Protein AF-A0A381UEX3-F1 (afdb_monomer)

pLDDT: mean 89.34, std 15.04, range [39.56, 98.81]

Nearest PDB structures (foldseek):
  2qs8-assembly1_A  TM=8.453E-01  e=1.494E-14  Alteromonas macleodii
  8yak-assembly1_A  TM=8.450E-01  e=3.844E-14  Pseudoxanthomonas wuyuanensis
  8ihq-assembly1_B  TM=8.654E-01  e=9.891E-14  Stenotrophomonas acidaminiphila
  8yag-assembly1_A  TM=8.680E-01  e=5.773E-13  Pseudoxanthomonas wuyuanensis
  3mtw-assembly1_A  TM=8.047E-01  e=5.975E-14  Caulobacter vibrioides

Secondary structure (DSSP, 8-state):
--------------------------SEEEEEEEEETTTTEEEEEEEEEE-TTT--EEEEESS--GGGS-TTSEEEEEEEEE-PPEEEEEE-TT--TTS-GGGGGT--HHHHHHHHHHHHHHHHHTTEEEEEE---SSTTHHHHHHHHHHTTSS---EEE--SSEEB-TTSTT----TT--SPPPGGGSTTB--SHHHHHHHHHHHHHHT-SS-EE--BB-SSSSS--BTSB-S-HHHHH-

Sequence (241 aa):
MIKNRYKFLPLFLLFFFNSLAATESFPSVFCGKMLDVQNGLVRNNVMIGIDQDSGKIRSVESNYSKTDYDDIDTLDLSNYFCLPGLIDMHTHISEDHYRPLVDYLTMTQQEQIAIGRGLVKKTLLAGFTSVRDLGVYIAWTDKLLRDEINAGLTNGPRMQISGFYLTIPGGGGDIDIPGYSGDVPAHLRQGVTQGAENFRLRAEAAVAGGADVLKMIASGAVLAFGSLPGSPEMTPDEIAA

Foldseek 3Di:
DDDDDDDDDDDDDDDPPPPPPPDPDAQKEWAQWEQPPVVRDIFGGWIWGADPVPRDTPDIDGPDDPVPDDPSRYHYNSVDYHYQQDEAEEDQQLDDPPDDLVVLQPDDLVNSLVSSLVRQQVCVVVRHQEYEYAAYQQFCSQVVNQVCCVVVNGPGHNYQYQSHAAFEVQAQQQSDDPPDPDDRDVSSCLRHDADQVVLVVSNVVSVVVPHRDYHYRQAHDDPGPNGDGPHGGHDPSNVVD

InterPro domains:
  IPR006680 Amidohydrolase-related [PF01979] (82-240)
  IPR011059 Metal-dependent hydrolase, composite domain superfamily [G3DSA:2.30.40.10] (31-84)
  IPR011059 Metal-dependent hydrolase, composite domain superfamily [SSF51338] (54-94)
  IPR032466 Metal-dependent hydrolase [SSF51556] (85-241)
  IPR051781 Metallo-dependent Hydrolase Enzymes [PTHR43135] (34-241)

Radius of gyration: 26.53 Å; Cα contacts (8 Å, |Δi|>4): 445; chains: 1; bounding box: 50×96×66 Å

Solvent-accessible surface area (backbone atoms only — not comparable to full-atom values): 13830 Å² total; per-residue (Å²): 139,84,85,87,77,86,82,86,75,85,83,81,80,80,78,80,78,78,76,73,78,77,71,91,74,54,48,27,38,34,23,26,24,33,58,39,77,91,78,75,41,79,45,46,30,27,39,34,33,37,39,83,89,78,72,42,81,72,45,79,43,70,74,48,62,82,88,77,62,60,73,90,52,31,45,81,35,60,92,41,77,42,66,78,69,35,73,46,81,75,37,51,60,52,59,65,88,88,56,63,74,74,56,61,72,76,54,48,65,68,59,38,44,62,53,17,55,55,42,31,33,53,44,30,77,72,45,27,50,29,37,24,32,53,27,43,66,54,49,41,43,59,48,55,52,38,53,33,30,76,70,68,76,37,67,46,35,51,64,41,32,11,29,32,38,36,19,25,80,55,22,34,67,33,84,53,61,89,90,66,84,73,87,75,52,66,54,53,42,68,31,52,43,72,58,30,72,51,42,30,55,44,52,52,49,33,50,76,70,66,30,74,46,88,32,73,42,52,35,22,24,88,90,24,50,91,28,48,68,77,41,78,54,52,54,72,61,41,72,72,77

Organism: NCBI:txid408172

Mean predicted aligned error: 8.12 Å

Structure (mmCIF, N/CA/C/O backbone):
data_AF-A0A381UEX3-F1
#
_entry.id   AF-A0A381UEX3-F1
#
loop_
_atom_site.group_PDB
_atom_site.id
_atom_site.type_symbol
_atom_site.label_atom_id
_atom_site.label_alt_id
_atom_site.label_comp_id
_atom_site.label_asym_id
_atom_site.label_entity_id
_atom_site.label_seq_id
_atom_site.pdbx_PDB_ins_code
_atom_site.Cartn_x
_atom_site.Cartn_y
_atom_site.Cartn_z
_atom_site.occupancy
_atom_site.B_iso_or_equiv
_atom_site.auth_seq_id
_atom_site.auth_comp_id
_atom_site.auth_asym_id
_atom_site.auth_atom_id
_atom_site.pdbx_PDB_model_num
ATOM 1 N N . MET A 1 1 ? 24.200 77.587 -20.504 1.00 42.59 1 MET A N 1
ATOM 2 C CA . MET A 1 1 ? 24.675 76.265 -20.981 1.00 42.59 1 MET A CA 1
ATOM 3 C C . MET A 1 1 ? 24.335 75.207 -19.939 1.00 42.59 1 MET A C 1
ATOM 5 O O . MET A 1 1 ? 25.091 75.014 -18.998 1.00 42.59 1 MET A O 1
ATOM 9 N N . ILE A 1 2 ? 23.168 74.576 -20.067 1.00 39.56 2 ILE A N 1
ATOM 10 C CA . ILE A 1 2 ? 22.681 73.527 -19.158 1.00 39.56 2 ILE A CA 1
ATOM 11 C C . ILE A 1 2 ? 23.155 72.183 -19.727 1.00 39.56 2 ILE A C 1
ATOM 13 O O . ILE A 1 2 ? 22.816 71.840 -20.857 1.00 39.56 2 ILE A O 1
ATOM 17 N N . LYS A 1 3 ? 23.995 71.447 -18.990 1.00 40.25 3 LYS A N 1
ATOM 18 C CA . LYS A 1 3 ? 24.475 70.116 -19.393 1.00 40.25 3 LYS A CA 1
ATOM 19 C C . LYS A 1 3 ? 23.473 69.051 -18.940 1.00 40.25 3 LYS A C 1
ATOM 21 O O . LYS A 1 3 ? 23.492 68.643 -17.785 1.00 40.25 3 LYS A O 1
ATOM 26 N N . ASN A 1 4 ? 22.649 68.576 -19.872 1.00 44.56 4 ASN A N 1
ATOM 27 C CA . ASN A 1 4 ? 21.943 67.300 -19.757 1.00 44.56 4 ASN A CA 1
ATOM 28 C C . ASN A 1 4 ? 22.954 66.157 -19.935 1.00 44.56 4 ASN A C 1
ATOM 30 O O . ASN A 1 4 ? 23.628 66.085 -20.964 1.00 44.56 4 ASN A O 1
ATOM 34 N N . ARG A 1 5 ? 23.061 65.249 -18.963 1.00 53.34 5 ARG A N 1
ATOM 35 C CA . ARG A 1 5 ? 23.691 63.937 -19.166 1.00 53.34 5 ARG A CA 1
ATOM 36 C C . ARG A 1 5 ? 22.730 62.856 -18.688 1.00 53.34 5 ARG A C 1
ATOM 38 O O . ARG A 1 5 ? 22.503 62.691 -17.495 1.00 53.34 5 ARG A O 1
ATOM 45 N N . TYR A 1 6 ? 22.147 62.176 -19.667 1.00 48.25 6 TYR A N 1
ATOM 46 C CA . TYR A 1 6 ? 21.265 61.029 -19.523 1.00 48.25 6 TYR A CA 1
ATOM 47 C C . TYR A 1 6 ? 21.976 59.907 -18.752 1.00 48.25 6 TYR A C 1
ATOM 49 O O . TYR A 1 6 ? 23.074 59.494 -19.124 1.00 48.25 6 TYR A O 1
ATOM 57 N N . LYS A 1 7 ? 21.358 59.422 -17.670 1.00 47.03 7 LYS A N 1
ATOM 58 C CA . LYS A 1 7 ? 21.763 58.181 -17.001 1.00 47.03 7 LYS A CA 1
ATOM 59 C C . LYS A 1 7 ? 21.210 57.010 -17.817 1.00 47.03 7 LYS A C 1
ATOM 61 O O . LYS A 1 7 ? 19.998 56.838 -17.881 1.00 47.03 7 LYS A O 1
ATOM 66 N N . PHE A 1 8 ? 22.088 56.229 -18.439 1.00 47.28 8 PHE A N 1
ATOM 67 C CA . PHE A 1 8 ? 21.740 54.913 -18.973 1.00 47.28 8 PHE A CA 1
ATOM 68 C C . PHE A 1 8 ? 21.515 53.959 -17.793 1.00 47.28 8 PHE A C 1
ATOM 70 O O . PHE A 1 8 ? 22.439 53.695 -17.026 1.00 47.28 8 PHE A O 1
ATOM 77 N N . LEU A 1 9 ? 20.284 53.476 -17.632 1.00 42.94 9 LEU A N 1
ATOM 78 C CA . LEU A 1 9 ? 19.943 52.381 -16.726 1.00 42.94 9 LEU A CA 1
ATOM 79 C C . LEU A 1 9 ? 19.980 51.086 -17.557 1.00 42.94 9 LEU A C 1
ATOM 81 O O . LEU A 1 9 ? 19.204 50.986 -18.509 1.00 42.94 9 LEU A O 1
ATOM 85 N N . PRO A 1 10 ? 20.873 50.119 -17.284 1.00 50.00 10 PRO A N 1
ATOM 86 C CA . PRO A 1 10 ? 20.872 48.870 -18.028 1.00 50.00 10 PRO A CA 1
ATOM 87 C C . PRO A 1 10 ? 19.674 48.031 -17.566 1.00 50.00 10 PRO A C 1
ATOM 89 O O . PRO A 1 10 ? 19.555 47.686 -16.391 1.00 50.00 10 PRO A O 1
ATOM 92 N N . LEU A 1 11 ? 18.766 47.730 -18.493 1.00 48.31 11 LEU A N 1
ATOM 93 C CA . LEU A 1 11 ? 17.673 46.786 -18.287 1.00 48.31 11 LEU A CA 1
ATOM 94 C C . LEU A 1 11 ? 18.271 45.371 -18.255 1.00 48.31 11 LEU A C 1
ATOM 96 O O . LEU A 1 11 ? 18.628 44.819 -19.293 1.00 48.31 11 LEU A O 1
ATOM 100 N N . PHE A 1 12 ? 18.432 44.807 -17.059 1.00 48.62 12 PHE A N 1
ATOM 101 C CA . PHE A 1 12 ? 18.887 43.429 -16.876 1.00 48.62 12 PHE A CA 1
ATOM 102 C C . PHE A 1 12 ? 17.705 42.487 -17.146 1.00 48.62 12 PHE A C 1
ATOM 104 O O . PHE A 1 12 ? 16.822 42.325 -16.304 1.00 48.62 12 PHE A O 1
ATOM 111 N N . LEU A 1 13 ? 17.651 41.905 -18.346 1.00 50.81 13 LEU A N 1
ATOM 112 C CA . LEU A 1 13 ? 16.679 40.867 -18.687 1.00 50.81 13 LEU A CA 1
ATOM 113 C C . LEU A 1 13 ? 17.137 39.553 -18.029 1.00 50.81 13 LEU A C 1
ATOM 115 O O . LEU A 1 13 ? 18.028 38.871 -18.531 1.00 50.81 13 LEU A O 1
ATOM 119 N N . LEU A 1 14 ? 16.572 39.225 -16.866 1.00 48.22 14 LEU A N 1
ATOM 120 C CA . LEU A 1 14 ? 16.758 37.925 -16.221 1.00 48.22 14 LEU A CA 1
ATOM 121 C C . LEU A 1 14 ? 16.025 36.856 -17.043 1.00 48.22 14 LEU A C 1
ATOM 123 O O . LEU A 1 14 ? 14.812 36.691 -16.930 1.00 48.22 14 LEU A O 1
ATOM 127 N N . PHE A 1 15 ? 16.767 36.129 -17.879 1.00 46.94 15 PHE A N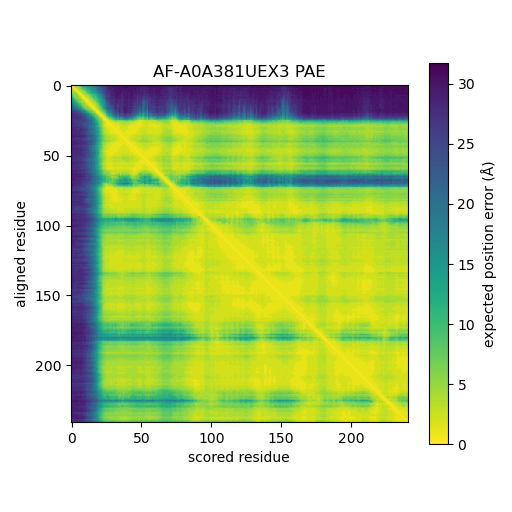 1
ATOM 128 C CA . PHE A 1 15 ? 16.300 34.866 -18.442 1.00 46.94 15 PHE A CA 1
ATOM 129 C C . PHE A 1 15 ? 16.221 33.837 -17.310 1.00 46.94 15 PHE A C 1
ATOM 131 O O . PHE A 1 15 ? 17.236 33.292 -16.877 1.00 46.94 15 PHE A O 1
ATOM 138 N N . PHE A 1 16 ? 15.010 33.576 -16.821 1.00 46.25 16 PHE A N 1
ATOM 139 C CA . PHE A 1 16 ? 14.732 32.380 -16.035 1.00 46.25 16 PHE A CA 1
ATOM 140 C C . PHE A 1 16 ? 14.867 31.167 -16.962 1.00 46.25 16 PHE A C 1
ATOM 142 O O . PHE A 1 16 ? 13.943 30.827 -17.699 1.00 46.25 16 PHE A O 1
ATOM 149 N N . PHE A 1 17 ? 16.031 30.521 -16.942 1.00 46.50 17 PHE A N 1
ATOM 150 C CA . PHE A 1 17 ? 16.158 29.155 -17.435 1.00 46.50 17 PHE A CA 1
ATOM 151 C C . PHE A 1 17 ? 15.385 28.253 -16.471 1.00 46.50 17 PHE A C 1
ATOM 153 O O . PHE A 1 17 ? 15.898 27.850 -15.429 1.00 46.50 17 PHE A O 1
ATOM 160 N N . ASN A 1 18 ? 14.130 27.953 -16.808 1.00 39.66 18 ASN A N 1
ATOM 161 C CA . ASN A 1 18 ? 13.464 26.776 -16.269 1.00 39.66 18 ASN A CA 1
ATOM 162 C C . ASN A 1 18 ? 14.222 25.566 -16.811 1.00 39.66 18 ASN A C 1
ATOM 164 O O . ASN A 1 18 ? 13.980 25.122 -17.932 1.00 39.66 18 ASN A O 1
ATOM 168 N N . SER A 1 19 ? 15.185 25.071 -16.038 1.00 44.59 19 SER A N 1
ATOM 169 C CA . SER A 1 19 ? 15.757 23.756 -16.278 1.00 44.59 19 SER A CA 1
ATOM 170 C C . SER A 1 19 ? 14.666 22.747 -15.927 1.00 44.59 19 SER A C 1
ATOM 172 O O . SER A 1 19 ? 14.532 22.347 -14.772 1.00 44.59 19 SER A O 1
ATOM 174 N N . LEU A 1 20 ? 13.823 22.387 -16.902 1.00 48.72 20 LEU A N 1
ATOM 175 C CA . LEU A 1 20 ? 13.144 21.100 -16.831 1.00 48.72 20 LEU A CA 1
ATOM 176 C C . LEU A 1 20 ? 14.276 20.079 -16.798 1.00 48.72 20 LEU A C 1
ATOM 178 O O . LEU A 1 20 ? 14.981 19.910 -17.792 1.00 48.72 20 LEU A O 1
ATOM 182 N N . ALA A 1 21 ? 14.495 19.452 -15.646 1.00 43.31 21 ALA A N 1
ATOM 183 C CA . ALA A 1 21 ? 15.302 18.251 -15.600 1.00 43.31 21 ALA A CA 1
ATOM 184 C C . ALA A 1 21 ? 14.611 17.245 -16.527 1.00 43.31 21 ALA A C 1
ATOM 186 O O . ALA A 1 21 ? 13.554 16.711 -16.191 1.00 43.31 21 ALA A O 1
ATOM 187 N N . ALA A 1 22 ? 15.156 17.066 -17.731 1.00 47.53 22 ALA A N 1
ATOM 188 C CA . ALA A 1 22 ? 14.763 15.970 -18.590 1.00 47.53 22 ALA A CA 1
ATOM 189 C C . ALA A 1 22 ? 15.016 14.700 -17.780 1.00 47.53 22 ALA A C 1
ATOM 191 O O . ALA A 1 22 ? 16.139 14.442 -17.346 1.00 47.53 22 ALA A O 1
ATOM 192 N N . THR A 1 23 ? 13.950 13.965 -17.483 1.00 58.25 23 THR A N 1
ATOM 193 C CA . THR A 1 23 ? 14.108 12.625 -16.932 1.00 58.25 23 THR A CA 1
ATOM 194 C C . THR A 1 23 ? 14.669 11.805 -18.083 1.00 58.25 23 THR A C 1
ATOM 196 O O . THR A 1 23 ? 14.027 11.748 -19.131 1.00 58.25 23 THR A O 1
ATOM 199 N N . GLU A 1 24 ? 15.883 11.268 -17.942 1.00 66.44 24 GLU A N 1
ATOM 200 C CA . GLU A 1 24 ? 16.407 10.325 -18.931 1.00 66.44 24 GLU A CA 1
ATOM 201 C C . GLU A 1 24 ? 15.403 9.179 -19.044 1.00 66.44 24 GLU A C 1
ATOM 203 O O . GLU A 1 24 ? 15.131 8.470 -18.072 1.00 66.44 24 GLU A O 1
ATOM 208 N N . SER A 1 25 ? 14.782 9.075 -20.212 1.00 76.00 25 SER A N 1
ATOM 209 C CA . SER A 1 25 ? 13.758 8.087 -20.499 1.00 76.00 25 SER A CA 1
ATOM 210 C C . SER A 1 25 ? 14.247 7.268 -21.673 1.00 76.00 25 SER A C 1
ATOM 212 O O . SER A 1 25 ? 14.526 7.812 -22.740 1.00 76.00 25 SER A O 1
ATOM 214 N N . PHE A 1 26 ? 14.393 5.969 -21.446 1.00 88.31 26 PHE A N 1
ATOM 215 C CA . PHE A 1 26 ? 14.882 5.045 -22.454 1.00 88.31 26 PHE A CA 1
ATOM 216 C C . PHE A 1 26 ? 13.679 4.377 -23.142 1.00 88.31 26 PHE A C 1
ATOM 218 O O . PHE A 1 26 ? 12.861 3.752 -22.452 1.00 88.31 26 PHE A O 1
ATOM 225 N N . PRO A 1 27 ? 13.529 4.480 -24.478 1.00 92.62 27 PRO A N 1
ATOM 226 C CA . PRO A 1 27 ? 12.516 3.733 -25.229 1.00 92.62 27 PRO A CA 1
ATOM 227 C C . PRO A 1 27 ? 12.721 2.218 -25.178 1.00 92.62 27 PRO A C 1
ATOM 229 O O . PRO A 1 27 ? 11.767 1.468 -25.406 1.00 92.62 27 PRO A O 1
ATOM 232 N N . SER A 1 28 ? 13.924 1.757 -24.837 1.00 94.06 28 SER A N 1
ATOM 233 C CA . SER A 1 28 ? 14.241 0.341 -24.678 1.00 94.06 28 SER A CA 1
ATOM 234 C C . SER A 1 28 ? 15.086 0.043 -23.443 1.00 94.06 28 SER A C 1
ATOM 236 O O . SER A 1 28 ? 15.883 0.856 -22.980 1.00 94.06 28 SER A O 1
ATOM 238 N N . VAL A 1 29 ? 14.941 -1.175 -22.925 1.00 94.88 29 VAL A N 1
ATOM 239 C CA . VAL A 1 29 ? 15.792 -1.738 -21.871 1.00 94.88 29 VAL A CA 1
ATOM 240 C C . VAL A 1 29 ? 16.337 -3.075 -22.354 1.00 94.88 29 VAL A C 1
ATOM 242 O O . VAL A 1 29 ? 15.564 -3.970 -22.700 1.00 94.88 29 VAL A O 1
ATOM 245 N N . PHE A 1 30 ? 17.658 -3.231 -22.343 1.00 95.56 30 PHE A N 1
ATOM 246 C CA . PHE A 1 30 ? 18.305 -4.504 -22.640 1.00 95.56 30 PHE A CA 1
ATOM 247 C C . PHE A 1 30 ? 18.677 -5.221 -21.345 1.00 95.56 30 PHE A C 1
ATOM 249 O O . PHE A 1 30 ? 19.516 -4.761 -20.581 1.00 95.56 30 PHE A O 1
ATOM 256 N N . CYS A 1 31 ? 18.079 -6.378 -21.102 1.00 96.44 31 CYS A N 1
ATOM 257 C CA . CYS A 1 31 ? 18.288 -7.192 -19.915 1.00 96.44 31 CYS A CA 1
ATOM 258 C C . CYS A 1 31 ? 19.176 -8.393 -20.240 1.00 96.44 31 CYS A C 1
ATOM 260 O O . CYS A 1 31 ? 18.808 -9.235 -21.062 1.00 96.44 31 CYS A O 1
ATOM 262 N N . GLY A 1 32 ? 20.303 -8.546 -19.540 1.00 96.06 32 GLY A N 1
ATOM 263 C CA . GLY A 1 32 ? 21.147 -9.739 -19.686 1.00 96.06 32 GLY A CA 1
ATOM 264 C C . GLY A 1 32 ? 20.387 -11.019 -19.359 1.00 96.06 32 GLY A C 1
ATOM 265 O O . GLY A 1 32 ? 20.472 -12.021 -20.074 1.00 96.06 32 GLY A O 1
ATOM 266 N N . LYS A 1 33 ? 19.578 -10.959 -18.298 1.00 96.94 33 LYS A N 1
ATOM 267 C CA . LYS A 1 33 ? 18.602 -11.987 -17.936 1.00 96.94 33 LYS A CA 1
ATOM 268 C C . LYS A 1 33 ? 17.274 -11.352 -17.548 1.00 96.94 33 LYS A C 1
ATOM 270 O O . LYS A 1 33 ? 17.254 -10.266 -16.979 1.00 96.94 33 LYS A O 1
ATOM 275 N N . MET A 1 34 ? 16.171 -12.047 -17.796 1.00 97.56 34 MET A N 1
ATOM 276 C CA . MET A 1 34 ? 14.833 -11.650 -17.357 1.00 97.56 34 MET A CA 1
ATOM 277 C C . MET A 1 34 ? 14.102 -12.836 -16.727 1.00 97.56 34 MET A C 1
ATOM 279 O O . MET A 1 34 ? 14.118 -13.939 -17.285 1.00 97.56 34 MET A O 1
ATOM 283 N N . LEU A 1 35 ? 13.436 -12.608 -15.590 1.00 96.94 35 LEU A N 1
ATOM 284 C CA . LEU A 1 35 ? 12.530 -13.591 -14.995 1.00 96.94 35 LEU A CA 1
ATOM 285 C C . LEU A 1 35 ? 11.188 -13.572 -15.728 1.00 96.94 35 LEU A C 1
ATOM 287 O O . LEU A 1 35 ? 10.421 -12.617 -15.616 1.00 96.94 35 LEU A O 1
ATOM 291 N N . ASP A 1 36 ? 10.872 -14.657 -16.422 1.00 95.19 36 ASP A N 1
ATOM 292 C CA . ASP A 1 36 ? 9.523 -14.938 -16.892 1.00 95.19 36 ASP A CA 1
ATOM 293 C C . ASP A 1 36 ? 8.759 -15.663 -15.781 1.00 95.19 36 ASP A C 1
ATOM 295 O O . ASP A 1 36 ? 8.800 -16.889 -15.657 1.00 95.19 36 ASP A O 1
ATOM 299 N N . VAL A 1 37 ? 8.087 -14.875 -14.941 1.00 94.44 37 VAL A N 1
ATOM 300 C CA . VAL A 1 37 ? 7.327 -15.381 -13.789 1.00 94.44 37 VAL A CA 1
ATOM 301 C C . VAL A 1 37 ? 6.143 -16.261 -14.190 1.00 94.44 37 VAL A C 1
ATOM 303 O O . VAL A 1 37 ? 5.780 -17.145 -13.423 1.00 94.44 37 VAL A O 1
ATOM 306 N N . GLN A 1 38 ? 5.552 -16.057 -15.374 1.00 94.12 38 GLN A N 1
ATOM 307 C CA . GLN A 1 38 ? 4.405 -16.855 -15.823 1.00 94.12 38 GLN A CA 1
ATOM 308 C C . GLN A 1 38 ? 4.822 -18.281 -16.172 1.00 94.12 38 GLN A C 1
ATOM 310 O O . GLN A 1 38 ? 4.107 -19.225 -15.849 1.00 94.12 38 GLN A O 1
ATOM 315 N N . ASN A 1 39 ? 5.981 -18.434 -16.812 1.00 94.94 39 ASN A N 1
ATOM 316 C CA . ASN A 1 39 ? 6.479 -19.739 -17.245 1.00 94.94 39 ASN A CA 1
ATOM 317 C C . ASN A 1 39 ? 7.503 -20.350 -16.274 1.00 94.94 39 ASN A C 1
ATOM 319 O O . ASN A 1 39 ? 7.904 -21.496 -16.458 1.00 94.94 39 ASN A O 1
ATOM 323 N N . GLY A 1 40 ? 7.945 -19.605 -15.255 1.00 95.19 40 GLY A N 1
ATOM 324 C CA . GLY A 1 40 ? 8.972 -20.050 -14.308 1.00 95.19 40 GLY A CA 1
ATOM 325 C C . GLY A 1 40 ? 10.357 -20.189 -14.947 1.00 95.19 40 GLY A C 1
ATOM 326 O O . GLY A 1 40 ? 11.146 -21.039 -14.535 1.00 95.19 40 GLY A O 1
ATOM 327 N N . LEU A 1 41 ? 10.647 -19.389 -15.977 1.00 96.00 41 LEU A N 1
ATOM 328 C CA . LEU A 1 41 ? 11.866 -19.492 -16.779 1.00 96.00 41 LEU A CA 1
ATOM 329 C C . LEU A 1 41 ? 12.742 -18.249 -16.651 1.00 96.00 41 LEU A C 1
ATOM 331 O O . LEU A 1 41 ? 12.273 -17.135 -16.431 1.00 96.00 41 LEU A O 1
ATOM 335 N N . VAL A 1 42 ? 14.037 -18.447 -16.880 1.00 97.06 42 VAL A N 1
ATOM 336 C CA . VAL A 1 42 ? 14.994 -17.359 -17.072 1.00 97.06 42 VAL A CA 1
ATOM 337 C C . VAL A 1 42 ? 15.271 -17.218 -18.558 1.00 97.06 42 VAL A C 1
ATOM 339 O O . VAL A 1 42 ? 15.765 -18.153 -19.189 1.00 97.06 42 VAL A O 1
ATOM 342 N N . ARG A 1 43 ? 14.969 -16.048 -19.116 1.00 96.31 43 ARG A N 1
ATOM 343 C CA . ARG A 1 43 ? 15.281 -15.709 -20.508 1.00 96.31 43 ARG A CA 1
ATOM 344 C C . ARG A 1 43 ? 16.578 -14.906 -20.552 1.00 96.31 43 ARG A C 1
ATOM 346 O O . ARG A 1 43 ? 16.780 -14.050 -19.698 1.00 96.31 43 ARG A O 1
ATOM 353 N N . ASN A 1 44 ? 17.451 -15.182 -21.518 1.00 96.38 44 ASN A N 1
ATOM 354 C CA . ASN A 1 44 ? 18.717 -14.461 -21.689 1.00 96.38 44 ASN A CA 1
ATOM 355 C C . ASN A 1 44 ? 18.600 -13.436 -22.822 1.00 96.38 44 ASN A C 1
ATOM 357 O O . ASN A 1 44 ? 17.858 -13.673 -23.780 1.00 96.38 44 ASN A O 1
ATOM 361 N N . ASN A 1 45 ? 19.370 -12.350 -22.719 1.00 95.50 45 ASN A N 1
ATOM 362 C CA . ASN A 1 45 ? 19.499 -11.292 -23.725 1.00 95.50 45 ASN A CA 1
ATOM 363 C C . ASN A 1 45 ? 18.130 -10.816 -24.224 1.00 95.50 45 ASN A C 1
ATOM 365 O O . ASN A 1 45 ? 17.711 -11.127 -25.341 1.00 95.50 45 ASN A O 1
ATOM 369 N N . VAL A 1 46 ? 17.394 -10.144 -23.343 1.00 96.19 46 VAL A N 1
ATOM 370 C CA . VAL A 1 46 ? 16.016 -9.728 -23.591 1.00 96.19 46 VAL A CA 1
ATOM 371 C C . VAL A 1 46 ? 15.962 -8.235 -23.867 1.00 96.19 46 VAL A C 1
ATOM 373 O O . VAL A 1 46 ? 16.395 -7.446 -23.036 1.00 96.19 46 VAL A O 1
ATOM 376 N N . MET A 1 47 ? 15.384 -7.856 -25.001 1.00 95.94 47 MET A N 1
ATOM 377 C CA . MET A 1 47 ? 15.034 -6.476 -25.310 1.00 95.94 47 MET A CA 1
ATOM 378 C C . MET A 1 47 ? 13.589 -6.205 -24.885 1.00 95.94 47 MET A C 1
ATOM 380 O O . MET A 1 47 ? 12.679 -6.949 -25.257 1.00 95.94 47 MET A O 1
ATOM 384 N N . ILE A 1 48 ? 13.377 -5.145 -24.108 1.00 95.75 48 ILE A N 1
ATOM 385 C CA . ILE A 1 48 ? 12.055 -4.674 -23.685 1.00 95.75 48 ILE A CA 1
ATOM 386 C C . ILE A 1 48 ? 11.823 -3.300 -24.306 1.00 95.75 48 ILE A C 1
ATOM 388 O O . ILE A 1 48 ? 12.530 -2.353 -23.974 1.00 95.75 48 ILE A O 1
ATOM 392 N N . GLY A 1 49 ? 10.826 -3.183 -25.182 1.00 95.06 49 GLY A N 1
ATOM 393 C CA . GLY A 1 49 ? 10.393 -1.901 -25.738 1.00 95.06 49 GLY A CA 1
ATOM 394 C C . GLY A 1 49 ? 9.331 -1.248 -24.856 1.00 95.06 49 GLY A C 1
ATOM 395 O O . GLY A 1 49 ? 8.379 -1.916 -24.440 1.00 95.06 49 GLY A O 1
ATOM 396 N N . ILE A 1 50 ? 9.462 0.051 -24.594 1.00 95.50 50 ILE A N 1
ATOM 397 C CA . ILE A 1 50 ? 8.561 0.830 -23.737 1.00 95.50 50 ILE A CA 1
ATOM 398 C C . ILE A 1 50 ? 7.935 1.960 -24.552 1.00 95.50 50 ILE A C 1
ATOM 400 O O . ILE A 1 50 ? 8.625 2.800 -25.129 1.00 95.50 50 ILE A O 1
ATOM 404 N N . ASP A 1 51 ? 6.607 2.003 -24.561 1.00 93.75 51 ASP A N 1
ATOM 405 C CA . ASP A 1 51 ? 5.855 3.130 -25.098 1.00 93.75 51 ASP A CA 1
ATOM 406 C C . ASP A 1 51 ? 6.039 4.355 -24.189 1.00 93.75 51 ASP A C 1
ATOM 408 O O . ASP A 1 51 ? 5.625 4.336 -23.030 1.00 93.75 51 ASP A O 1
ATOM 412 N N . GLN A 1 52 ? 6.700 5.398 -24.695 1.00 90.38 52 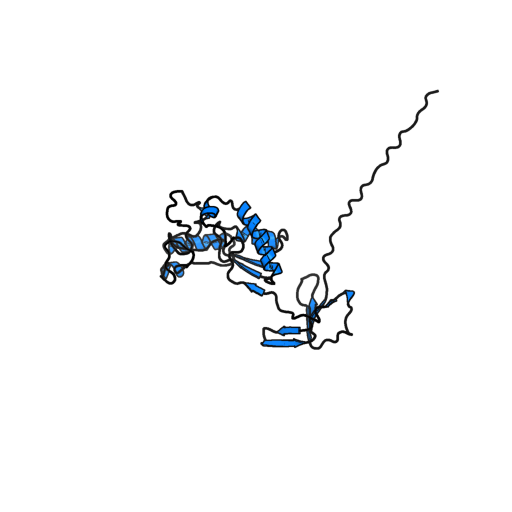GLN A N 1
ATOM 413 C CA . GLN A 1 52 ? 7.118 6.552 -23.887 1.00 90.38 52 GLN A CA 1
ATOM 414 C C . GLN A 1 52 ? 5.948 7.444 -23.449 1.00 90.38 52 GLN A C 1
ATOM 416 O O . GLN A 1 52 ? 6.060 8.136 -22.441 1.00 90.38 52 GLN A O 1
ATOM 421 N N . ASP A 1 53 ? 4.820 7.393 -24.161 1.00 90.50 53 ASP A N 1
ATOM 422 C CA . ASP A 1 53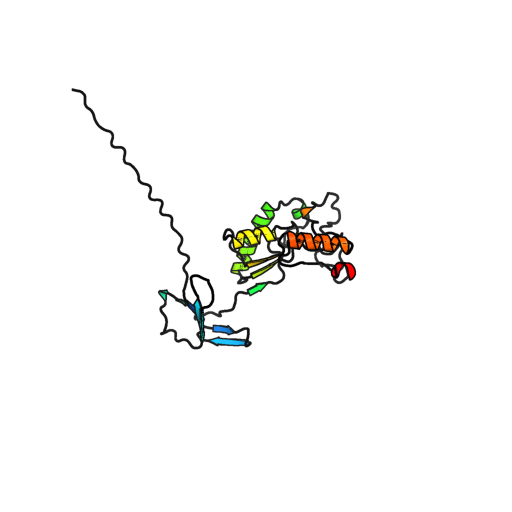 ? 3.633 8.181 -23.826 1.00 90.50 53 ASP A CA 1
ATOM 423 C C . ASP A 1 53 ? 2.820 7.524 -22.701 1.00 90.50 53 ASP A C 1
ATOM 425 O O . ASP A 1 53 ? 2.352 8.192 -21.779 1.00 90.50 53 ASP A O 1
ATOM 429 N N . SER A 1 54 ? 2.636 6.201 -22.759 1.00 92.00 54 SER A N 1
ATOM 430 C CA . SER A 1 54 ? 1.807 5.455 -21.802 1.00 92.00 54 SER A CA 1
ATOM 431 C C . SER A 1 54 ? 2.585 4.755 -20.688 1.00 92.00 54 SER A C 1
ATOM 433 O O . SER A 1 54 ? 1.972 4.291 -19.722 1.00 92.00 54 SER A O 1
ATOM 435 N N . GLY A 1 55 ? 3.905 4.611 -20.825 1.00 90.31 55 GLY A N 1
ATOM 436 C CA . GLY A 1 55 ? 4.756 3.836 -19.918 1.00 90.31 55 GLY A CA 1
ATOM 437 C C . GLY A 1 55 ? 4.516 2.322 -19.972 1.00 90.31 55 GLY A C 1
ATOM 438 O O . GLY A 1 55 ? 4.972 1.589 -19.093 1.00 90.31 55 GLY A O 1
ATOM 439 N N . LYS A 1 56 ? 3.766 1.827 -20.965 1.00 94.62 56 LYS A N 1
ATOM 440 C CA . LYS A 1 56 ? 3.456 0.399 -21.114 1.00 94.62 56 LYS A CA 1
ATOM 441 C C . LYS A 1 56 ? 4.557 -0.333 -21.874 1.00 94.62 56 LYS A C 1
ATOM 443 O O . LYS A 1 56 ? 5.181 0.208 -22.784 1.00 94.62 56 LYS A O 1
ATOM 448 N N . ILE A 1 57 ? 4.730 -1.612 -21.547 1.00 96.00 57 ILE A N 1
ATOM 449 C CA . ILE A 1 57 ? 5.583 -2.516 -22.322 1.00 96.00 57 ILE A CA 1
ATOM 450 C C . ILE A 1 57 ? 4.932 -2.748 -23.693 1.00 96.00 57 ILE A C 1
ATOM 452 O O . ILE A 1 57 ? 3.799 -3.228 -23.771 1.00 96.00 57 ILE A O 1
ATOM 456 N N . ARG A 1 58 ? 5.656 -2.413 -24.764 1.00 96.12 58 ARG A N 1
ATOM 457 C CA . ARG A 1 58 ? 5.247 -2.585 -26.166 1.00 96.12 58 ARG A CA 1
ATOM 458 C C . ARG A 1 58 ? 5.721 -3.917 -26.748 1.00 96.12 58 ARG A C 1
ATOM 460 O O . ARG A 1 58 ? 4.993 -4.524 -27.530 1.00 96.12 58 ARG A O 1
ATOM 467 N N . SER A 1 59 ? 6.922 -4.365 -26.388 1.00 95.00 59 SER A N 1
ATOM 468 C CA . SER A 1 59 ? 7.503 -5.623 -26.871 1.00 95.00 59 SER A CA 1
ATOM 469 C C . SER A 1 59 ? 8.443 -6.246 -25.841 1.00 95.00 59 SER A C 1
ATOM 471 O O . SER A 1 59 ? 9.005 -5.552 -24.995 1.00 95.00 59 SER A O 1
ATOM 473 N N . VAL A 1 60 ? 8.593 -7.572 -25.915 1.00 95.19 60 VAL A N 1
ATOM 474 C CA . VAL A 1 60 ? 9.561 -8.359 -25.140 1.00 95.19 60 VAL A CA 1
ATOM 475 C C . VAL A 1 60 ? 10.152 -9.416 -26.068 1.00 95.19 60 VAL A C 1
ATOM 477 O O . VAL A 1 60 ? 9.473 -10.372 -26.443 1.00 95.19 60 VAL A O 1
ATOM 480 N N . GLU A 1 61 ? 11.414 -9.251 -26.441 1.00 94.12 61 GLU A N 1
ATOM 481 C CA . GLU A 1 61 ? 12.098 -10.075 -27.442 1.00 94.12 61 GLU A CA 1
ATOM 482 C C . GLU A 1 61 ? 13.313 -10.750 -26.809 1.00 94.12 61 GLU A C 1
ATOM 484 O O . GLU A 1 61 ? 14.105 -10.102 -26.141 1.00 94.12 61 GLU A O 1
ATOM 489 N N . SER A 1 62 ? 13.449 -12.069 -26.957 1.00 91.12 62 SER A N 1
ATOM 490 C CA . SER A 1 62 ? 14.516 -12.861 -26.317 1.00 91.12 62 SER A CA 1
ATOM 491 C C . SER A 1 62 ? 15.582 -13.289 -27.321 1.00 91.12 62 SER A C 1
ATOM 493 O O . SER A 1 62 ? 15.290 -13.383 -28.510 1.00 91.12 62 SER A O 1
ATOM 495 N N . ASN A 1 63 ? 16.782 -13.630 -26.837 1.00 88.12 63 ASN A N 1
ATOM 496 C CA . ASN A 1 63 ? 17.949 -13.931 -27.680 1.00 88.12 63 ASN A C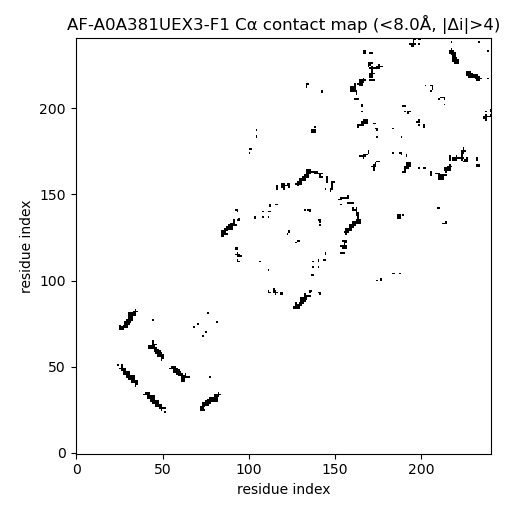A 1
ATOM 497 C C . ASN A 1 63 ? 18.325 -12.767 -28.617 1.00 88.12 63 ASN A C 1
ATOM 499 O O . ASN A 1 63 ? 18.806 -12.993 -29.726 1.00 88.12 63 ASN A O 1
ATOM 503 N N . TYR A 1 64 ? 18.099 -11.532 -28.169 1.00 88.88 64 TYR A N 1
ATOM 504 C CA . TYR A 1 64 ? 18.420 -10.322 -28.915 1.00 88.88 64 TYR A CA 1
ATOM 505 C C . TYR A 1 64 ? 19.944 -10.124 -28.963 1.00 88.88 64 TYR A C 1
ATOM 507 O O . TYR A 1 64 ? 20.623 -10.316 -27.949 1.00 88.88 64 TYR A O 1
ATOM 515 N N . SER A 1 65 ? 20.508 -9.766 -30.120 1.00 83.25 65 SER A N 1
ATOM 516 C CA . SER A 1 65 ? 21.950 -9.512 -30.218 1.00 83.25 65 SER A CA 1
ATOM 517 C C . SER A 1 65 ? 22.282 -8.103 -29.739 1.00 83.25 65 SER A C 1
ATOM 519 O O . SER A 1 65 ? 21.614 -7.134 -30.091 1.00 83.25 65 SER A O 1
ATOM 521 N N . LYS A 1 66 ? 23.372 -7.963 -28.977 1.00 72.12 66 LYS A N 1
ATOM 522 C CA . LYS A 1 66 ? 23.854 -6.653 -28.511 1.00 72.12 66 LYS A CA 1
ATOM 523 C C . LYS A 1 66 ? 24.294 -5.732 -29.661 1.00 72.12 66 LYS A C 1
ATOM 525 O O . LYS A 1 66 ? 24.350 -4.526 -29.493 1.00 72.12 66 LYS A O 1
ATOM 530 N N . THR A 1 67 ? 24.582 -6.288 -30.837 1.00 77.69 67 THR A N 1
ATOM 531 C CA . THR A 1 67 ? 24.933 -5.519 -32.042 1.00 77.69 67 THR A CA 1
ATOM 532 C C . THR A 1 67 ? 23.751 -4.805 -32.694 1.00 77.69 67 THR A C 1
ATOM 534 O O . THR A 1 67 ? 23.962 -4.028 -33.621 1.00 77.69 67 THR A O 1
ATOM 537 N N . ASP A 1 68 ? 22.527 -5.090 -32.247 1.00 72.81 68 ASP A N 1
ATOM 538 C CA . ASP A 1 68 ? 21.305 -4.757 -32.978 1.00 72.81 68 ASP A CA 1
ATOM 539 C C . ASP A 1 68 ? 20.540 -3.576 -32.348 1.00 72.81 68 ASP A C 1
ATOM 541 O O . ASP A 1 68 ? 19.383 -3.345 -32.702 1.00 72.81 68 ASP A O 1
ATOM 545 N N . TYR A 1 69 ? 21.131 -2.840 -31.396 1.00 71.25 69 TYR A N 1
ATOM 546 C CA . TYR A 1 69 ? 20.496 -1.667 -30.781 1.00 71.25 69 TYR A CA 1
ATOM 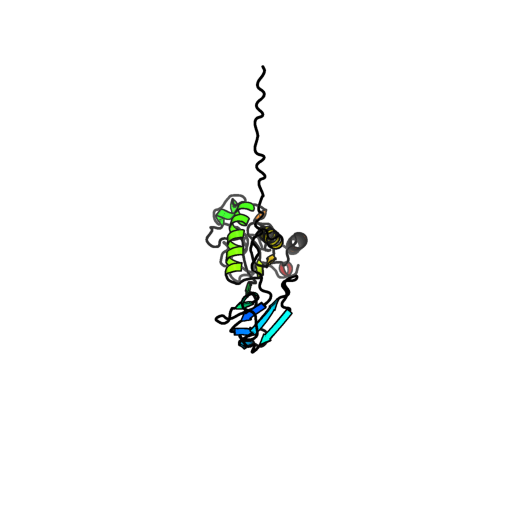547 C C . TYR A 1 69 ? 21.464 -0.494 -30.569 1.00 71.25 69 TYR A C 1
ATOM 549 O O . TYR A 1 69 ? 22.674 -0.683 -30.464 1.00 71.25 69 TYR A O 1
ATOM 557 N N . ASP A 1 70 ? 20.908 0.721 -30.538 1.00 74.00 70 ASP A N 1
ATOM 558 C CA . ASP A 1 70 ? 21.641 1.960 -30.260 1.00 74.00 70 ASP A CA 1
ATOM 559 C C . ASP A 1 70 ? 21.786 2.152 -28.741 1.00 74.00 70 ASP A C 1
ATOM 561 O O . ASP A 1 70 ? 20.787 2.156 -28.009 1.00 74.00 70 ASP A O 1
ATOM 565 N N . ASP A 1 71 ? 23.028 2.295 -28.272 1.00 71.19 71 ASP A N 1
ATOM 566 C CA . ASP A 1 71 ? 23.360 2.500 -26.858 1.00 71.19 71 ASP A CA 1
ATOM 567 C C . ASP A 1 71 ? 22.802 3.830 -26.316 1.00 71.19 71 ASP A C 1
ATOM 569 O O . ASP A 1 71 ? 22.606 3.958 -25.109 1.00 71.19 71 ASP A O 1
ATOM 573 N N . ILE A 1 72 ? 22.526 4.818 -27.178 1.00 77.56 72 ILE A N 1
ATOM 574 C CA . ILE A 1 72 ? 22.013 6.134 -26.755 1.00 77.56 72 ILE A CA 1
ATOM 575 C C . ILE A 1 72 ? 20.553 6.043 -26.286 1.00 77.56 72 ILE A C 1
ATOM 577 O O . ILE A 1 72 ? 20.176 6.708 -25.322 1.00 77.56 72 ILE A O 1
ATOM 581 N N . ASP A 1 73 ? 19.752 5.185 -26.919 1.00 87.19 73 ASP A N 1
ATOM 582 C CA . ASP A 1 73 ? 18.307 5.063 -26.676 1.00 87.19 73 ASP A CA 1
ATOM 583 C C . ASP A 1 73 ? 17.944 3.837 -25.815 1.00 87.19 73 ASP A C 1
ATOM 585 O O . ASP A 1 73 ? 16.770 3.536 -25.588 1.00 87.19 73 ASP A O 1
ATOM 589 N N . THR A 1 74 ? 18.941 3.109 -25.304 1.00 91.69 74 THR A N 1
ATOM 590 C CA . THR A 1 74 ? 18.721 1.856 -24.574 1.00 91.69 74 THR A CA 1
ATOM 591 C C . THR A 1 74 ? 19.375 1.870 -23.203 1.00 91.69 74 THR A C 1
ATOM 593 O O . THR A 1 74 ? 20.579 2.069 -23.068 1.00 91.69 74 THR A O 1
ATOM 596 N N . LEU A 1 75 ? 18.600 1.537 -22.172 1.00 92.94 75 LEU A N 1
ATOM 597 C CA . LEU A 1 75 ? 19.159 1.238 -20.860 1.00 92.94 75 LEU A CA 1
ATOM 598 C C . LEU A 1 75 ? 19.825 -0.147 -20.892 1.00 92.94 75 LEU A C 1
ATOM 600 O O . LEU A 1 75 ? 19.141 -1.175 -20.875 1.00 92.94 75 LEU A O 1
ATOM 604 N N . ASP A 1 76 ? 21.158 -0.179 -20.934 1.00 93.06 76 ASP A N 1
ATOM 605 C CA . ASP A 1 76 ? 21.939 -1.420 -20.926 1.00 93.06 76 ASP A CA 1
ATOM 606 C C . ASP A 1 76 ? 22.042 -2.016 -19.509 1.00 93.06 76 ASP A C 1
ATOM 608 O O . ASP A 1 76 ? 22.833 -1.588 -18.666 1.00 93.06 76 ASP A O 1
ATOM 612 N N . LEU A 1 77 ? 21.258 -3.067 -19.268 1.00 95.06 77 LEU A N 1
ATOM 613 C CA . LEU A 1 77 ? 21.274 -3.912 -18.074 1.00 95.06 77 LEU A CA 1
ATOM 614 C C . LEU A 1 77 ? 21.813 -5.321 -18.388 1.00 95.06 77 LEU A C 1
ATOM 616 O O . LEU A 1 77 ? 21.406 -6.311 -17.771 1.00 95.06 77 LEU A O 1
ATOM 620 N N . SER A 1 78 ? 22.753 -5.442 -19.331 1.00 94.44 78 SER A N 1
ATOM 621 C CA . SER A 1 78 ? 23.367 -6.714 -19.759 1.00 94.44 78 SER A CA 1
ATOM 622 C C . SER A 1 78 ? 24.007 -7.529 -18.629 1.00 94.44 78 SER A C 1
ATOM 624 O O . SER A 1 78 ? 24.087 -8.751 -18.722 1.00 94.44 78 SER A O 1
ATOM 626 N N . ASN A 1 79 ? 24.420 -6.882 -17.538 1.00 96.31 79 ASN A N 1
ATOM 627 C CA . ASN A 1 79 ? 25.001 -7.547 -16.366 1.00 96.31 79 ASN A CA 1
ATOM 628 C C . ASN A 1 79 ? 23.982 -7.866 -15.258 1.00 96.31 79 ASN A C 1
ATOM 630 O O . ASN A 1 79 ? 24.361 -8.389 -14.209 1.0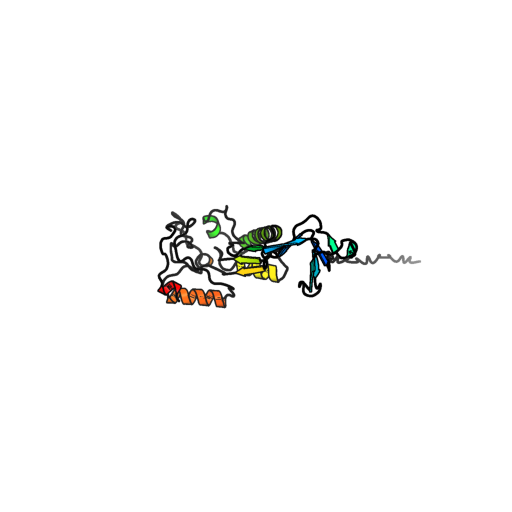0 96.31 79 ASN A O 1
ATOM 634 N N . TYR A 1 80 ? 22.703 -7.551 -15.465 1.00 96.75 80 TYR A N 1
ATOM 635 C CA . TYR A 1 80 ? 21.670 -7.630 -14.438 1.00 96.75 80 TYR A CA 1
ATOM 636 C C . TYR A 1 80 ? 20.566 -8.628 -14.779 1.00 96.75 80 TYR A C 1
ATOM 638 O O . TYR A 1 80 ? 20.455 -9.169 -15.883 1.00 96.75 80 TYR A O 1
ATOM 646 N N . PHE A 1 81 ? 19.740 -8.863 -13.763 1.00 96.31 81 PHE A N 1
ATOM 647 C CA . PHE A 1 81 ? 18.523 -9.643 -13.846 1.00 96.31 81 PHE A CA 1
ATOM 648 C C . PHE A 1 81 ? 17.326 -8.700 -13.764 1.00 96.31 81 PHE A C 1
ATOM 650 O O . PHE A 1 81 ? 17.139 -8.025 -12.754 1.00 96.31 81 PHE A O 1
ATOM 657 N N . CYS A 1 82 ? 16.519 -8.659 -14.813 1.00 97.19 82 CYS A N 1
ATOM 658 C CA . CYS A 1 82 ? 15.291 -7.883 -14.848 1.00 97.19 82 CYS A CA 1
ATOM 659 C C . CYS A 1 82 ? 14.113 -8.711 -14.337 1.00 97.19 82 CYS A C 1
ATOM 661 O O . CYS A 1 82 ? 13.964 -9.892 -14.667 1.00 97.19 82 CYS A O 1
ATOM 663 N N . LEU A 1 83 ? 13.253 -8.073 -13.551 1.00 97.00 83 LEU A N 1
ATOM 664 C CA . LEU A 1 83 ? 12.020 -8.645 -13.024 1.00 97.00 83 LEU A CA 1
ATOM 665 C C . LEU A 1 83 ? 10.900 -7.603 -13.142 1.00 97.00 83 LEU A C 1
ATOM 667 O O . LEU A 1 83 ? 11.191 -6.403 -13.162 1.00 97.00 83 LEU A O 1
ATOM 671 N N . PRO A 1 84 ? 9.625 -8.028 -13.170 1.00 96.44 84 PRO A N 1
ATOM 672 C CA . PRO A 1 84 ? 8.525 -7.125 -12.870 1.00 96.44 84 PRO A CA 1
ATOM 673 C C . PRO A 1 84 ? 8.737 -6.458 -11.505 1.00 96.44 84 PRO A C 1
ATOM 675 O O . PRO A 1 84 ? 9.283 -7.075 -10.588 1.00 96.44 84 PRO A O 1
ATOM 678 N N . GLY A 1 85 ? 8.285 -5.211 -11.365 1.00 97.62 85 GLY A N 1
ATOM 679 C CA . GLY A 1 85 ? 8.353 -4.505 -10.089 1.00 97.62 85 GLY A CA 1
ATOM 680 C C . GLY A 1 85 ? 7.653 -5.292 -8.979 1.00 97.62 85 GLY A C 1
ATOM 681 O O . GLY A 1 85 ? 6.571 -5.843 -9.190 1.00 97.62 85 GLY A O 1
ATOM 682 N N . LEU A 1 86 ? 8.269 -5.343 -7.798 1.00 98.56 86 LEU A N 1
ATOM 683 C CA . LEU A 1 86 ? 7.759 -6.133 -6.682 1.00 98.56 86 LEU A CA 1
ATOM 684 C C . LEU A 1 86 ? 6.475 -5.516 -6.122 1.00 98.56 86 LEU A C 1
ATOM 686 O O . LEU A 1 86 ? 6.241 -4.306 -6.245 1.00 98.56 86 LEU A O 1
ATOM 690 N N . ILE A 1 87 ? 5.662 -6.366 -5.498 1.00 98.69 87 ILE A N 1
ATOM 691 C CA . ILE A 1 87 ? 4.400 -5.979 -4.877 1.00 98.69 87 ILE A CA 1
ATOM 692 C C . ILE A 1 87 ? 4.373 -6.498 -3.437 1.00 98.69 87 ILE A C 1
ATOM 694 O O . ILE A 1 87 ? 4.515 -7.700 -3.220 1.00 98.69 87 ILE A O 1
ATOM 698 N N . ASP A 1 88 ? 4.172 -5.600 -2.470 1.00 98.50 88 ASP A N 1
ATOM 699 C CA . ASP A 1 88 ? 3.937 -5.961 -1.066 1.00 98.50 88 ASP A CA 1
ATOM 700 C C . ASP A 1 88 ? 2.440 -5.873 -0.750 1.00 98.50 88 ASP A C 1
ATOM 702 O O . ASP A 1 88 ? 1.795 -4.859 -1.006 1.00 98.50 88 ASP A O 1
ATOM 706 N N . MET A 1 89 ? 1.862 -6.951 -0.225 1.00 98.56 89 MET A N 1
ATOM 707 C CA . MET A 1 89 ? 0.422 -7.056 0.023 1.00 98.56 89 MET A CA 1
ATOM 708 C C . MET A 1 89 ? 0.007 -6.696 1.452 1.00 98.56 89 MET A C 1
ATOM 710 O O . MET A 1 89 ? -1.195 -6.780 1.749 1.00 98.56 89 MET A O 1
ATOM 714 N N . HIS A 1 90 ? 0.957 -6.356 2.328 1.00 97.94 90 HIS A N 1
ATOM 715 C CA . HIS A 1 90 ? 0.689 -6.062 3.732 1.00 97.94 90 HIS A CA 1
ATOM 716 C C . HIS A 1 90 ? 1.703 -5.064 4.299 1.00 97.94 90 HIS A C 1
ATOM 718 O O . HIS A 1 90 ? 2.670 -5.446 4.953 1.00 97.94 90 HIS A O 1
ATOM 724 N N . THR A 1 91 ? 1.438 -3.774 4.103 1.00 97.38 91 THR A N 1
ATOM 725 C CA . THR A 1 91 ? 2.258 -2.697 4.671 1.00 97.38 91 THR A CA 1
ATOM 726 C C . THR A 1 91 ? 1.495 -1.858 5.691 1.00 97.38 91 THR A C 1
ATOM 728 O O . THR A 1 91 ? 0.266 -1.818 5.674 1.00 97.38 91 THR A O 1
ATOM 731 N N . HIS A 1 92 ? 2.268 -1.152 6.517 1.00 95.69 92 HIS A N 1
ATOM 732 C CA . HIS A 1 92 ? 1.854 -0.005 7.331 1.00 95.69 92 HIS A CA 1
ATOM 733 C C . HIS A 1 92 ? 2.823 1.147 7.012 1.00 95.69 92 HIS A C 1
ATOM 735 O O . HIS A 1 92 ? 3.780 1.428 7.734 1.00 95.69 92 HIS A O 1
ATOM 741 N N . ILE A 1 93 ? 2.690 1.710 5.811 1.00 92.19 93 ILE A N 1
ATOM 742 C CA . ILE A 1 93 ? 3.750 2.425 5.086 1.00 92.19 93 ILE A CA 1
ATOM 743 C C . ILE A 1 93 ? 4.074 3.801 5.677 1.00 92.19 93 ILE A C 1
ATOM 745 O O . ILE A 1 93 ? 5.117 4.372 5.363 1.00 92.19 93 ILE A O 1
ATOM 749 N N . SER A 1 94 ? 3.197 4.337 6.528 1.00 92.19 94 SER A N 1
ATOM 750 C CA . SER A 1 94 ? 3.388 5.606 7.239 1.00 92.19 94 SER A CA 1
ATOM 751 C C . SER A 1 94 ? 3.771 5.431 8.708 1.00 92.19 94 SER A C 1
ATOM 753 O O . SER A 1 94 ? 3.774 6.408 9.458 1.00 92.19 94 SER A O 1
ATOM 755 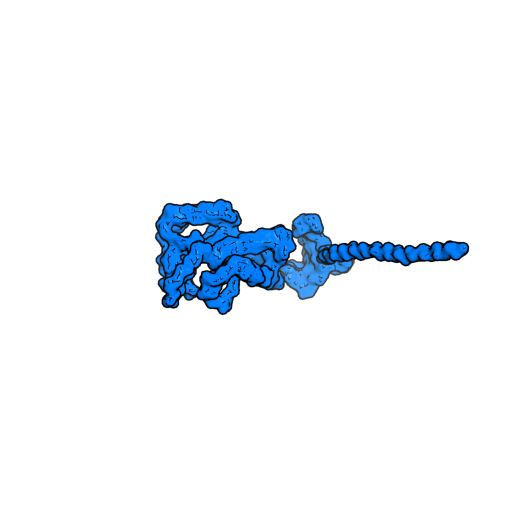N N . GLU A 1 95 ? 4.062 4.207 9.145 1.00 90.38 95 GLU A N 1
ATOM 756 C CA . GLU A 1 95 ? 4.349 3.894 10.542 1.00 90.38 95 GLU A CA 1
ATOM 757 C C . GLU A 1 95 ? 5.813 3.521 10.746 1.00 90.38 95 GLU A C 1
ATOM 759 O O . GLU A 1 95 ? 6.365 2.608 10.124 1.00 90.38 95 GLU A O 1
ATOM 764 N N . ASP A 1 96 ? 6.450 4.230 11.674 1.00 84.12 96 ASP A N 1
ATOM 765 C CA . ASP A 1 96 ? 7.766 3.845 12.158 1.00 84.12 96 ASP A CA 1
ATOM 766 C C . ASP A 1 96 ? 7.604 2.744 13.210 1.00 84.12 96 ASP A C 1
ATOM 768 O O . ASP A 1 96 ? 7.108 2.986 14.309 1.00 84.12 96 ASP A O 1
ATOM 772 N N . HIS A 1 97 ? 8.030 1.530 12.864 1.00 74.88 97 HIS A N 1
ATOM 773 C CA . HIS A 1 97 ? 7.895 0.346 13.714 1.00 74.88 97 HIS A CA 1
ATOM 774 C C . HIS A 1 97 ? 8.790 0.403 14.962 1.00 74.88 97 HIS A C 1
ATOM 776 O O . HIS A 1 97 ? 8.595 -0.372 15.895 1.00 74.88 97 HIS A O 1
ATOM 782 N N . TYR A 1 98 ? 9.774 1.308 14.998 1.00 81.69 98 TYR A N 1
ATOM 783 C CA . TYR A 1 98 ? 10.609 1.538 16.178 1.00 81.69 98 TYR A CA 1
ATOM 784 C C . TYR A 1 98 ? 10.025 2.595 17.119 1.00 81.69 98 TYR A C 1
ATOM 786 O O . TYR A 1 98 ? 10.558 2.806 18.212 1.00 81.69 98 TYR A O 1
ATOM 794 N N . ARG A 1 99 ? 8.944 3.268 16.712 1.00 86.19 99 ARG A N 1
ATOM 795 C CA . ARG A 1 99 ? 8.309 4.313 17.505 1.00 86.19 99 ARG A CA 1
ATOM 796 C C . ARG A 1 99 ? 7.391 3.705 18.573 1.00 86.19 99 ARG A C 1
ATOM 798 O O . ARG A 1 99 ? 6.557 2.861 18.247 1.00 86.19 99 ARG A O 1
ATOM 805 N N . PRO A 1 100 ? 7.485 4.149 19.838 1.00 87.88 100 PRO A N 1
ATOM 806 C CA . PRO A 1 100 ? 6.545 3.748 20.879 1.00 87.88 100 PRO A CA 1
ATOM 807 C C . PRO A 1 100 ? 5.098 4.112 20.520 1.00 87.88 100 PRO A C 1
ATOM 809 O O . PRO A 1 100 ? 4.835 5.224 20.071 1.00 87.88 100 PRO A O 1
ATOM 812 N N . LEU A 1 101 ? 4.142 3.216 20.793 1.00 87.38 101 LEU A N 1
ATOM 813 C CA . LEU A 1 101 ? 2.726 3.445 20.468 1.00 87.38 101 LEU A CA 1
ATOM 814 C C . LEU A 1 101 ? 2.160 4.723 21.118 1.00 87.38 101 LEU A C 1
ATOM 816 O O . LEU A 1 101 ? 1.347 5.421 20.521 1.00 87.38 101 LEU A O 1
ATOM 820 N N . VAL A 1 102 ? 2.642 5.061 22.320 1.00 89.44 102 VAL A N 1
ATOM 821 C CA . VAL A 1 102 ? 2.254 6.2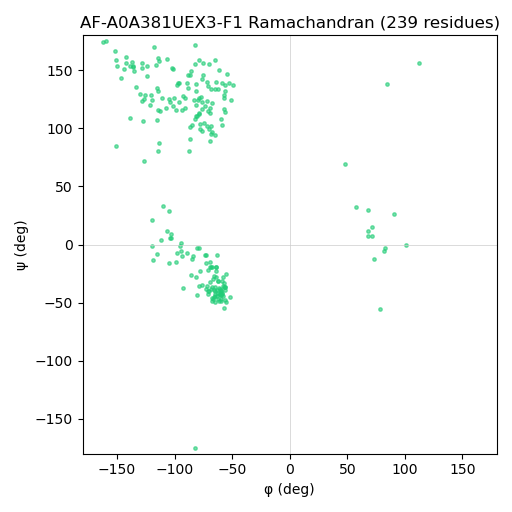70 23.067 1.00 89.44 102 VAL A CA 1
ATOM 822 C C . VAL A 1 102 ? 2.525 7.565 22.294 1.00 89.44 102 VAL A C 1
ATOM 824 O O . VAL A 1 102 ? 1.792 8.534 22.467 1.00 89.44 102 VAL A O 1
ATOM 827 N N . ASP A 1 103 ? 3.517 7.585 21.400 1.00 90.56 103 ASP A N 1
ATOM 828 C CA . ASP A 1 103 ? 3.834 8.771 20.601 1.00 90.56 103 ASP A CA 1
ATOM 829 C C . ASP A 1 103 ? 2.711 9.110 19.613 1.00 90.56 103 ASP A C 1
ATOM 831 O O . ASP A 1 103 ? 2.507 10.278 19.291 1.00 90.56 103 ASP A O 1
ATOM 835 N N . TYR A 1 104 ? 1.954 8.112 19.142 1.00 91.12 104 TYR A N 1
ATOM 836 C CA . TYR A 1 104 ? 0.838 8.343 18.221 1.00 91.12 104 TYR A CA 1
ATOM 837 C C . TYR A 1 104 ? -0.340 9.059 18.892 1.00 91.12 104 TYR A C 1
ATOM 839 O O . TYR A 1 104 ? -1.140 9.674 18.196 1.00 91.12 104 TYR A O 1
ATOM 847 N N . LEU A 1 105 ? -0.431 9.050 20.229 1.00 92.25 105 LEU A N 1
ATOM 848 C CA . LEU A 1 105 ? -1.497 9.741 20.967 1.00 92.25 105 LEU A CA 1
ATOM 849 C C . LEU A 1 105 ? -1.433 11.267 20.826 1.00 92.25 105 LEU A C 1
ATOM 851 O O . LEU A 1 105 ? -2.454 11.940 20.964 1.00 92.25 105 LEU A O 1
ATOM 855 N N . THR A 1 106 ? -0.242 11.817 20.589 1.00 92.31 106 THR A N 1
ATOM 856 C CA . THR A 1 106 ? -0.015 13.263 20.443 1.00 92.31 106 THR A CA 1
ATOM 857 C C . THR A 1 106 ? 0.462 13.656 19.049 1.00 92.31 106 THR A C 1
ATOM 859 O O . THR A 1 106 ? 0.514 14.848 18.747 1.00 92.31 106 THR A O 1
ATOM 862 N N . MET A 1 107 ? 0.784 12.678 18.198 1.00 94.00 107 MET A N 1
ATOM 863 C CA . MET A 1 107 ? 1.216 12.904 16.825 1.00 94.00 107 MET A CA 1
ATOM 864 C C . MET A 1 107 ? 0.069 13.441 15.967 1.00 94.00 107 MET A C 1
ATOM 866 O O . MET A 1 107 ? -1.047 12.925 15.958 1.00 94.00 107 MET A O 1
ATOM 870 N N . THR A 1 108 ? 0.365 14.472 15.189 1.00 95.12 108 THR A N 1
ATOM 871 C CA . THR A 1 108 ? -0.542 15.000 14.173 1.00 95.12 108 THR A CA 1
ATOM 872 C C . THR A 1 108 ? -0.462 14.185 12.884 1.00 95.12 108 THR A C 1
ATOM 874 O O . THR A 1 108 ? 0.571 13.609 12.537 1.00 95.12 108 THR A O 1
ATOM 877 N N . GLN A 1 109 ? -1.537 14.203 12.094 1.00 95.56 109 GLN A N 1
ATOM 878 C CA . GLN A 1 109 ? -1.541 13.567 10.775 1.00 95.56 109 GLN A CA 1
ATOM 879 C C . GLN A 1 109 ? -0.437 14.132 9.862 1.00 95.56 109 GLN A C 1
ATOM 881 O O . GLN A 1 109 ? 0.192 13.394 9.110 1.00 95.56 109 GLN A O 1
ATOM 886 N N . GLN A 1 110 ? -0.147 15.434 9.955 1.00 95.88 110 GLN A N 1
ATOM 887 C CA . GLN A 1 110 ? 0.905 16.084 9.171 1.00 95.88 110 GLN A CA 1
ATOM 888 C C . GLN A 1 110 ? 2.304 15.565 9.528 1.00 95.88 110 GLN A C 1
ATOM 890 O O . GLN A 1 110 ? 3.126 15.363 8.631 1.00 95.88 110 GLN A O 1
ATOM 895 N N . GLU A 1 111 ? 2.578 15.321 10.812 1.00 95.25 111 GLU A N 1
ATOM 896 C CA . GLU A 1 111 ? 3.835 14.707 11.256 1.00 95.25 111 GLU A CA 1
ATOM 897 C C . GLU A 1 111 ? 3.967 13.274 10.732 1.00 95.25 111 GLU A C 1
ATOM 899 O O . GLU A 1 111 ? 5.028 12.910 10.218 1.00 95.25 111 GLU A O 1
ATOM 904 N N . GLN A 1 112 ? 2.890 12.481 10.772 1.00 95.62 112 GLN A N 1
ATOM 905 C CA . GLN A 1 112 ? 2.924 11.115 10.244 1.00 95.62 112 GLN A CA 1
ATOM 906 C C . GLN A 1 112 ? 3.124 11.084 8.721 1.00 95.62 112 GLN A C 1
ATOM 908 O O . GLN A 1 112 ? 3.910 10.279 8.221 1.00 95.62 112 GLN A O 1
ATOM 913 N N . ILE A 1 113 ? 2.495 11.994 7.968 1.00 96.25 113 ILE A N 1
ATOM 914 C CA . ILE A 1 113 ? 2.732 12.133 6.519 1.00 96.25 113 ILE A CA 1
ATOM 915 C C . ILE A 1 113 ? 4.199 12.462 6.240 1.00 96.25 113 ILE A C 1
ATOM 917 O O . ILE A 1 113 ? 4.799 11.876 5.338 1.00 96.25 113 ILE A O 1
ATOM 921 N N . ALA A 1 114 ? 4.805 13.371 7.010 1.00 95.50 114 ALA A N 1
ATOM 922 C CA . ALA A 1 114 ? 6.209 13.736 6.826 1.00 95.50 114 ALA A CA 1
ATOM 923 C C . ALA A 1 114 ? 7.145 12.524 6.988 1.00 95.50 114 ALA A C 1
ATOM 925 O O . ALA A 1 114 ? 8.074 12.364 6.193 1.00 95.50 114 ALA A O 1
ATOM 926 N N . ILE A 1 115 ? 6.865 11.645 7.955 1.00 94.69 115 ILE A N 1
ATOM 927 C CA . ILE A 1 115 ? 7.560 10.359 8.121 1.00 94.69 115 ILE A CA 1
ATOM 928 C C . ILE A 1 115 ? 7.284 9.447 6.915 1.00 94.69 115 ILE A C 1
ATOM 930 O O . ILE A 1 115 ? 8.218 8.933 6.290 1.00 94.69 115 ILE A O 1
ATOM 934 N N . GLY A 1 116 ? 6.011 9.299 6.544 1.00 96.31 116 GLY A N 1
ATOM 935 C CA . GLY A 1 116 ? 5.557 8.439 5.454 1.00 96.31 116 GLY A CA 1
ATOM 936 C C . GLY A 1 116 ? 6.217 8.743 4.112 1.00 96.31 116 GLY A C 1
ATOM 937 O O . GLY A 1 116 ? 6.624 7.813 3.422 1.00 96.31 116 GLY A O 1
ATOM 938 N N . ARG A 1 117 ? 6.444 10.018 3.768 1.00 97.50 117 ARG A N 1
ATOM 939 C CA . ARG A 1 117 ? 7.158 10.419 2.534 1.00 97.50 117 ARG A CA 1
ATOM 940 C C . ARG A 1 117 ? 8.560 9.808 2.429 1.00 97.50 117 ARG A C 1
ATOM 942 O O . ARG A 1 117 ? 9.002 9.445 1.339 1.00 97.50 117 ARG A O 1
ATOM 949 N N . GLY A 1 118 ? 9.268 9.677 3.551 1.00 96.44 118 GLY A N 1
ATOM 950 C CA . GLY A 1 118 ? 10.569 9.006 3.592 1.00 96.44 118 GLY A CA 1
ATOM 951 C C . GLY A 1 118 ? 10.448 7.493 3.394 1.00 96.44 118 GLY A C 1
ATOM 952 O O . GLY A 1 118 ? 11.224 6.899 2.640 1.00 96.44 118 GLY A O 1
ATOM 953 N N . LEU A 1 119 ? 9.454 6.882 4.039 1.00 96.88 119 LEU A N 1
ATOM 954 C CA . LEU A 1 119 ? 9.205 5.441 4.003 1.00 96.88 119 LEU A CA 1
ATOM 955 C C . LEU A 1 119 ? 8.755 4.960 2.618 1.00 96.88 119 LEU A C 1
ATOM 957 O O . LEU A 1 119 ? 9.362 4.038 2.077 1.00 96.88 119 LEU A O 1
ATOM 961 N N . VAL A 1 120 ? 7.781 5.624 1.988 1.00 97.69 120 VAL A N 1
ATOM 962 C CA . VAL A 1 120 ? 7.297 5.268 0.638 1.00 97.69 120 VAL A CA 1
ATOM 963 C C . VAL A 1 120 ? 8.416 5.352 -0.403 1.00 97.69 120 VAL A C 1
ATOM 965 O O . VAL A 1 120 ? 8.553 4.460 -1.242 1.00 97.69 120 VAL A O 1
ATOM 968 N N . LYS A 1 121 ? 9.289 6.365 -0.304 1.00 97.69 121 LYS A N 1
ATOM 969 C CA . LYS A 1 121 ? 10.459 6.502 -1.179 1.00 97.69 121 LYS A CA 1
ATOM 970 C C . LYS A 1 121 ? 11.448 5.361 -0.969 1.00 97.69 121 LYS A C 1
ATOM 972 O O . LYS A 1 121 ? 11.953 4.801 -1.940 1.00 97.69 121 LYS A O 1
ATOM 977 N N . LYS A 1 122 ? 11.731 5.007 0.288 1.00 97.00 122 LYS A N 1
ATOM 978 C CA . LYS A 1 122 ? 12.623 3.888 0.624 1.00 97.00 122 LYS A CA 1
ATOM 979 C C . LYS A 1 122 ? 12.082 2.566 0.075 1.00 97.00 122 LYS A C 1
ATOM 981 O O . LYS A 1 122 ? 12.850 1.802 -0.500 1.00 97.00 122 LYS A O 1
ATOM 986 N N . THR A 1 123 ? 10.778 2.331 0.196 1.00 97.88 123 THR A N 1
ATOM 987 C CA . THR A 1 123 ? 10.099 1.141 -0.334 1.00 97.88 123 THR A CA 1
ATOM 988 C C . THR A 1 123 ? 10.180 1.066 -1.858 1.00 97.88 123 THR A C 1
ATOM 990 O O . THR A 1 123 ? 10.548 0.020 -2.393 1.00 97.88 123 THR A O 1
ATOM 993 N N . LEU A 1 124 ? 9.948 2.183 -2.559 1.00 98.31 124 LEU A N 1
ATOM 994 C CA . LEU A 1 124 ? 10.102 2.246 -4.016 1.00 98.31 124 LEU A CA 1
ATOM 995 C C . LEU A 1 124 ? 11.530 1.906 -4.458 1.00 98.31 124 LEU A C 1
ATOM 997 O O . LEU A 1 124 ? 11.727 1.082 -5.350 1.00 98.31 124 LEU A O 1
ATOM 1001 N N . LEU A 1 125 ? 12.532 2.502 -3.805 1.00 97.94 125 LEU A N 1
ATOM 1002 C CA . LEU A 1 125 ? 13.947 2.270 -4.117 1.00 97.94 125 LEU A CA 1
ATOM 1003 C C . LEU A 1 125 ? 14.422 0.851 -3.772 1.00 97.94 125 LEU A C 1
ATOM 1005 O O . LEU A 1 125 ? 15.423 0.400 -4.322 1.00 97.94 125 LEU A O 1
ATOM 1009 N N . ALA A 1 126 ? 13.706 0.135 -2.904 1.00 97.94 126 ALA A N 1
ATOM 1010 C CA . ALA A 1 126 ? 13.944 -1.281 -2.635 1.00 97.94 126 ALA A CA 1
ATOM 1011 C C . ALA A 1 126 ? 13.371 -2.216 -3.724 1.00 97.94 126 ALA A C 1
ATOM 1013 O O . ALA A 1 126 ? 13.561 -3.427 -3.642 1.00 97.94 126 ALA A O 1
ATOM 1014 N N . GLY A 1 127 ? 12.684 -1.677 -4.741 1.00 98.00 127 GLY A N 1
ATOM 1015 C CA . GLY A 1 127 ? 12.137 -2.429 -5.876 1.00 98.00 127 GLY A CA 1
ATOM 1016 C C . GLY A 1 127 ? 10.639 -2.730 -5.788 1.00 98.00 127 GLY A C 1
ATOM 1017 O O . GLY A 1 127 ? 10.084 -3.320 -6.718 1.00 98.00 127 GLY A O 1
ATOM 1018 N N . PHE A 1 128 ? 9.961 -2.309 -4.715 1.00 98.69 128 PHE A N 1
ATOM 1019 C CA . PHE A 1 128 ? 8.508 -2.423 -4.592 1.00 98.69 128 PHE A CA 1
ATOM 1020 C C . PHE A 1 128 ? 7.834 -1.273 -5.327 1.00 98.69 128 PHE A C 1
ATOM 1022 O O . PHE A 1 128 ? 7.859 -0.131 -4.885 1.00 98.69 128 PHE A O 1
ATOM 1029 N N . THR A 1 129 ? 7.215 -1.572 -6.464 1.00 98.38 129 THR A N 1
ATOM 1030 C CA . THR A 1 129 ? 6.538 -0.560 -7.296 1.00 98.38 129 THR A CA 1
ATOM 1031 C C . THR A 1 129 ? 5.052 -0.436 -6.976 1.00 98.38 129 THR A C 1
ATOM 1033 O O . THR A 1 129 ? 4.368 0.462 -7.475 1.00 98.38 129 THR A O 1
ATOM 1036 N N . SER A 1 130 ? 4.516 -1.349 -6.169 1.00 98.75 130 SER A N 1
ATOM 1037 C CA . SER A 1 130 ? 3.138 -1.316 -5.692 1.00 98.75 130 SER A CA 1
ATOM 1038 C C . SER A 1 130 ? 3.045 -1.900 -4.286 1.00 98.75 130 SER A C 1
ATOM 1040 O O . SER A 1 130 ? 3.752 -2.853 -3.964 1.00 98.75 130 SER A O 1
ATOM 1042 N N . VAL A 1 131 ? 2.182 -1.328 -3.454 1.00 98.75 131 VAL A N 1
ATOM 1043 C CA . VAL A 1 131 ? 1.927 -1.802 -2.090 1.00 98.75 131 VAL A CA 1
ATOM 1044 C C . VAL A 1 131 ? 0.434 -1.802 -1.792 1.00 98.75 131 VAL A C 1
ATOM 1046 O O . VAL A 1 131 ? -0.323 -1.017 -2.369 1.00 98.75 131 VAL A O 1
ATOM 1049 N N . ARG A 1 132 ? 0.018 -2.668 -0.871 1.00 98.81 132 ARG A N 1
ATOM 1050 C CA . ARG A 1 132 ? -1.294 -2.610 -0.235 1.00 98.81 132 ARG A CA 1
ATOM 1051 C C . ARG A 1 132 ? -1.123 -2.325 1.249 1.00 98.81 132 ARG A C 1
ATOM 1053 O O . ARG A 1 132 ? -0.707 -3.198 2.014 1.00 98.81 132 ARG A O 1
ATOM 1060 N N . ASP A 1 133 ? -1.470 -1.102 1.616 1.00 98.44 133 ASP A N 1
ATOM 1061 C CA . ASP A 1 133 ? -1.509 -0.649 2.992 1.00 98.44 133 ASP A CA 1
ATOM 1062 C C . ASP A 1 133 ? -2.781 -1.158 3.669 1.00 98.44 133 ASP A C 1
ATOM 1064 O O . ASP A 1 133 ? -3.884 -1.005 3.137 1.00 98.44 133 ASP A O 1
ATOM 1068 N N . LEU A 1 134 ? -2.615 -1.837 4.802 1.00 97.81 134 LEU A N 1
ATOM 1069 C CA . LEU A 1 134 ? -3.709 -2.480 5.531 1.00 97.81 134 LEU A CA 1
ATOM 1070 C C . LEU A 1 134 ? -4.097 -1.701 6.789 1.00 97.81 134 LEU A C 1
ATOM 1072 O O . LEU A 1 134 ? -4.593 -2.282 7.755 1.00 97.81 134 LEU A O 1
ATOM 1076 N N . GLY A 1 135 ? -3.902 -0.389 6.753 1.00 94.00 135 GLY A N 1
ATOM 1077 C CA . GLY A 1 135 ? -4.439 0.548 7.717 1.00 94.00 135 GLY A CA 1
ATOM 1078 C C . GLY A 1 135 ? -3.347 1.179 8.553 1.00 94.00 135 GLY A C 1
ATOM 1079 O O . GLY A 1 135 ? -2.264 0.632 8.739 1.00 94.00 135 GLY A O 1
ATOM 1080 N N . VAL A 1 136 ? -3.674 2.348 9.075 1.00 94.75 136 VAL A N 1
ATOM 1081 C CA . VAL A 1 136 ? -2.755 3.209 9.808 1.00 94.75 136 VAL A CA 1
ATOM 1082 C C . VAL A 1 136 ? -3.369 3.601 11.145 1.00 94.75 136 VAL A C 1
ATOM 1084 O O . VAL A 1 136 ? -4.594 3.697 11.251 1.00 94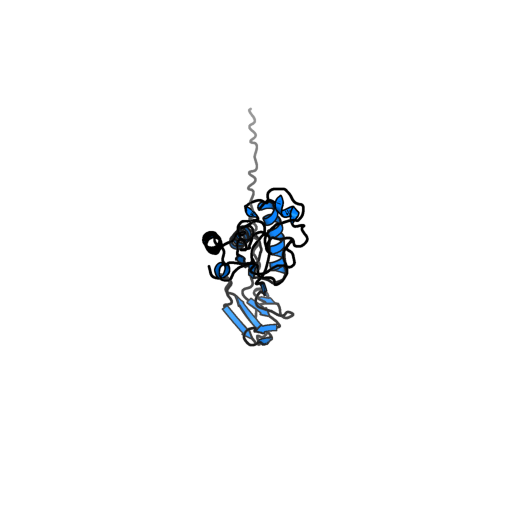.75 136 VAL A O 1
ATOM 1087 N N . TYR A 1 137 ? -2.540 3.867 12.153 1.00 92.62 137 TYR A N 1
ATOM 1088 C CA . TYR A 1 137 ? -2.999 4.339 13.459 1.00 92.62 137 TYR A CA 1
ATOM 1089 C C . TYR A 1 137 ? -3.805 5.633 13.324 1.00 92.62 137 TYR A C 1
ATOM 1091 O O . TYR A 1 137 ? -4.950 5.682 13.755 1.00 92.62 137 TYR A O 1
ATOM 1099 N N . ILE A 1 138 ? -3.256 6.676 12.687 1.00 96.06 138 ILE A N 1
ATOM 1100 C CA . ILE A 1 138 ? -4.014 7.900 12.389 1.00 96.06 138 ILE A CA 1
ATOM 1101 C C . ILE A 1 138 ? -4.766 7.677 11.082 1.00 96.06 138 ILE A C 1
ATOM 1103 O O . ILE A 1 138 ? -4.177 7.740 10.002 1.00 96.06 138 ILE A O 1
ATOM 1107 N N . ALA A 1 139 ? -6.071 7.424 11.187 1.00 97.06 139 ALA A N 1
ATOM 1108 C CA . ALA A 1 139 ? -6.911 7.083 10.045 1.00 97.06 139 ALA A CA 1
ATOM 1109 C C . ALA A 1 139 ? -6.731 8.054 8.863 1.00 97.06 139 ALA A C 1
ATOM 1111 O O . ALA A 1 139 ? -6.706 9.277 9.039 1.00 97.06 139 ALA A O 1
ATOM 1112 N N . TRP A 1 140 ? -6.668 7.494 7.653 1.00 97.88 140 TRP A N 1
ATOM 1113 C CA . TRP A 1 140 ? -6.540 8.198 6.368 1.00 97.88 140 TRP A CA 1
ATOM 1114 C C . TRP A 1 140 ? -5.182 8.847 6.064 1.00 97.88 140 TRP A C 1
ATOM 1116 O O . TRP A 1 140 ? -5.058 9.532 5.046 1.00 97.88 140 TRP A O 1
ATOM 1126 N N . THR A 1 141 ? -4.145 8.625 6.876 1.00 97.88 141 THR A N 1
ATOM 1127 C CA . THR A 1 141 ? -2.777 9.052 6.519 1.00 97.88 141 THR A CA 1
ATOM 1128 C C . THR A 1 141 ? -2.282 8.380 5.230 1.00 97.88 141 THR A C 1
ATOM 1130 O O . THR A 1 141 ? -1.693 9.036 4.369 1.00 97.88 141 THR A O 1
ATOM 1133 N N . ASP A 1 142 ? -2.558 7.088 5.063 1.00 98.00 142 ASP A N 1
ATOM 1134 C CA . ASP A 1 142 ? -2.251 6.297 3.865 1.00 98.00 142 ASP A CA 1
ATOM 1135 C C . ASP A 1 142 ? -2.944 6.839 2.602 1.00 98.00 142 ASP A C 1
ATOM 1137 O O . ASP A 1 142 ? -2.325 6.908 1.540 1.00 98.00 142 ASP A O 1
ATOM 1141 N N . LYS A 1 143 ? -4.193 7.307 2.718 1.00 98.25 143 LYS A N 1
ATOM 1142 C CA . LYS A 1 143 ? -4.926 7.988 1.641 1.00 98.25 143 LYS A CA 1
ATOM 1143 C C . LYS A 1 143 ? -4.210 9.248 1.186 1.00 98.25 143 LYS A C 1
ATOM 1145 O O . LYS A 1 143 ? -4.022 9.437 -0.011 1.00 98.25 143 LYS A O 1
ATOM 1150 N N . LEU A 1 144 ? -3.801 10.096 2.127 1.00 98.12 144 LEU A N 1
ATOM 1151 C CA . LEU A 1 144 ? -3.105 11.339 1.798 1.00 98.12 144 LEU A CA 1
ATOM 1152 C C . LEU A 1 144 ? -1.765 11.056 1.108 1.00 98.12 144 LEU A C 1
ATOM 1154 O O . LEU A 1 144 ? -1.442 11.717 0.125 1.00 98.12 144 LEU A O 1
ATOM 1158 N N . LEU A 1 145 ? -1.031 10.028 1.544 1.00 98.12 145 LEU A N 1
ATOM 1159 C CA . LEU A 1 145 ? 0.194 9.589 0.868 1.00 98.12 145 LEU A CA 1
ATOM 1160 C C . LEU A 1 145 ? -0.071 9.030 -0.534 1.00 98.12 145 LEU A C 1
ATOM 1162 O O . LEU A 1 145 ? 0.628 9.412 -1.471 1.00 98.12 145 LEU A O 1
ATOM 1166 N N . ARG A 1 146 ? -1.085 8.170 -0.706 1.00 98.56 146 ARG A N 1
ATOM 1167 C CA . ARG A 1 146 ? -1.495 7.658 -2.025 1.00 98.56 146 ARG A CA 1
ATOM 1168 C C . ARG A 1 146 ? -1.822 8.810 -2.967 1.00 98.56 146 ARG A C 1
ATOM 1170 O O . ARG A 1 146 ? -1.365 8.817 -4.108 1.00 98.56 146 ARG A O 1
ATOM 1177 N N . ASP A 1 147 ? -2.609 9.771 -2.498 1.00 98.38 147 ASP A N 1
ATOM 1178 C CA . ASP A 1 147 ? -3.063 10.897 -3.306 1.00 98.38 147 ASP A CA 1
ATOM 1179 C C . ASP A 1 147 ? -1.881 11.829 -3.663 1.00 98.38 147 ASP A C 1
ATOM 1181 O O . ASP A 1 147 ? -1.778 12.262 -4.811 1.00 98.38 147 ASP A O 1
ATOM 1185 N N . GLU A 1 148 ? -0.924 12.057 -2.748 1.00 98.19 148 GLU A N 1
ATOM 1186 C CA . GLU A 1 148 ? 0.337 12.763 -3.044 1.00 98.19 148 GLU A CA 1
ATOM 1187 C C . GLU A 1 148 ? 1.195 12.038 -4.089 1.00 98.19 148 GLU A C 1
ATOM 1189 O O . GLU A 1 148 ? 1.766 12.687 -4.970 1.00 98.19 148 GLU A O 1
ATOM 1194 N N . ILE A 1 149 ? 1.293 10.708 -4.012 1.00 98.44 149 ILE A N 1
ATOM 1195 C CA . ILE A 1 149 ? 2.047 9.900 -4.982 1.00 98.44 149 ILE A CA 1
ATOM 1196 C C . ILE A 1 149 ? 1.373 9.945 -6.353 1.00 98.44 149 ILE A C 1
ATOM 1198 O O . ILE A 1 149 ? 2.037 10.196 -7.357 1.00 98.44 149 ILE A O 1
ATOM 1202 N N . ASN A 1 150 ? 0.052 9.769 -6.406 1.00 98.19 150 ASN A N 1
ATOM 1203 C CA . ASN A 1 150 ? -0.717 9.830 -7.650 1.00 98.19 150 ASN A CA 1
ATOM 1204 C C . ASN A 1 150 ? -0.640 11.214 -8.314 1.00 98.19 150 ASN A C 1
ATOM 1206 O O . ASN A 1 150 ? -0.664 11.308 -9.539 1.00 98.19 150 ASN A O 1
ATOM 1210 N N . ALA A 1 151 ? -0.520 12.279 -7.518 1.00 98.00 151 ALA A N 1
ATOM 1211 C CA . ALA A 1 151 ? -0.314 13.642 -8.000 1.00 98.00 151 ALA A CA 1
ATOM 1212 C C . ALA A 1 151 ? 1.150 13.956 -8.378 1.00 98.00 151 ALA A C 1
ATOM 1214 O O . ALA A 1 151 ? 1.435 15.068 -8.821 1.00 98.00 151 ALA A O 1
ATOM 1215 N N . GLY A 1 152 ? 2.085 13.017 -8.189 1.00 96.38 152 GLY A N 1
ATOM 1216 C CA . GLY A 1 152 ? 3.512 13.213 -8.463 1.00 96.38 152 GLY A CA 1
ATOM 1217 C C . GLY A 1 152 ? 4.229 14.138 -7.471 1.00 96.38 152 GLY A C 1
ATOM 1218 O O . GLY A 1 152 ? 5.332 14.600 -7.755 1.00 96.38 152 GLY A O 1
ATOM 1219 N N . LEU A 1 153 ? 3.624 14.427 -6.314 1.00 97.56 153 LEU A N 1
ATOM 1220 C CA . LEU A 1 153 ? 4.201 15.288 -5.271 1.00 97.56 153 LEU A CA 1
ATOM 1221 C C . LEU A 1 153 ? 5.208 14.539 -4.390 1.00 97.56 153 LEU A C 1
ATOM 1223 O O . LEU A 1 153 ? 6.144 15.141 -3.863 1.00 97.56 153 LEU A O 1
ATOM 1227 N N . THR A 1 154 ? 5.021 13.226 -4.251 1.00 97.00 154 THR A N 1
ATOM 1228 C CA . THR A 1 154 ? 5.872 12.339 -3.457 1.00 97.00 154 THR A CA 1
ATOM 1229 C C . THR A 1 154 ? 6.259 11.125 -4.301 1.00 97.00 154 THR A C 1
ATOM 1231 O O . THR A 1 154 ? 5.405 10.455 -4.871 1.00 97.00 154 THR A O 1
ATOM 1234 N N . ASN A 1 155 ? 7.553 10.798 -4.361 1.00 97.00 155 ASN A N 1
ATOM 1235 C CA . ASN A 1 155 ? 8.013 9.577 -5.027 1.00 97.00 155 ASN A CA 1
ATOM 1236 C C . ASN A 1 155 ? 7.731 8.360 -4.138 1.00 97.00 155 ASN A C 1
ATOM 1238 O O . ASN A 1 155 ? 8.322 8.236 -3.064 1.00 97.00 155 ASN A O 1
ATOM 1242 N N . GLY A 1 156 ? 6.884 7.446 -4.604 1.00 98.00 156 GLY A N 1
ATOM 1243 C CA . GLY A 1 156 ? 6.533 6.221 -3.889 1.00 98.00 156 GLY A CA 1
ATOM 1244 C C . GLY A 1 156 ? 5.901 5.162 -4.801 1.00 98.00 156 GLY A C 1
ATOM 1245 O O . GLY A 1 156 ? 5.675 5.425 -5.985 1.00 98.00 156 GLY A O 1
ATOM 1246 N N . PRO A 1 157 ? 5.652 3.947 -4.283 1.00 98.50 157 PRO A N 1
ATOM 1247 C CA . PRO A 1 157 ? 4.924 2.908 -5.005 1.00 98.50 157 PRO A CA 1
ATOM 1248 C C . PRO A 1 157 ? 3.471 3.320 -5.262 1.00 98.50 157 PRO A C 1
ATOM 1250 O O . PRO A 1 157 ? 2.901 4.113 -4.519 1.00 98.50 157 PRO A O 1
ATOM 1253 N N . ARG A 1 158 ? 2.822 2.699 -6.252 1.00 98.56 158 ARG A N 1
ATOM 1254 C CA . ARG A 1 158 ? 1.354 2.754 -6.354 1.00 98.56 158 ARG A CA 1
ATOM 1255 C C . ARG A 1 158 ? 0.742 2.108 -5.112 1.00 98.56 158 ARG A C 1
ATOM 1257 O O . ARG A 1 158 ? 1.163 1.016 -4.734 1.00 98.56 158 ARG A O 1
ATOM 1264 N N . MET A 1 159 ? -0.251 2.744 -4.505 1.00 98.69 159 MET A N 1
ATOM 1265 C CA . MET A 1 159 ? -0.840 2.261 -3.255 1.00 98.69 159 MET A CA 1
ATOM 1266 C C . MET A 1 159 ? -2.294 1.837 -3.453 1.00 98.69 159 MET A C 1
ATOM 1268 O O . MET A 1 159 ? -3.085 2.591 -4.016 1.00 98.69 159 MET A O 1
ATOM 1272 N N . GLN A 1 160 ? -2.635 0.655 -2.942 1.00 98.75 160 GLN A N 1
ATOM 1273 C CA . GLN A 1 160 ? -3.986 0.337 -2.481 1.00 98.75 160 GLN A CA 1
ATOM 1274 C C . GLN A 1 160 ? -4.036 0.569 -0.975 1.00 98.75 160 GLN A C 1
ATOM 1276 O O . GLN A 1 160 ? -3.086 0.206 -0.283 1.00 98.75 160 GLN A O 1
ATOM 1281 N N . ILE A 1 161 ? -5.117 1.146 -0.469 1.00 98.69 161 ILE A N 1
ATOM 1282 C CA . ILE A 1 161 ? -5.213 1.533 0.944 1.00 98.69 161 ILE A CA 1
ATOM 1283 C C . ILE A 1 161 ? -6.475 1.003 1.618 1.00 98.69 161 ILE A C 1
ATOM 1285 O O . ILE A 1 161 ? -7.490 0.782 0.950 1.00 98.69 161 ILE A O 1
ATOM 1289 N N . SER A 1 162 ? -6.434 0.864 2.945 1.00 98.38 162 SER A N 1
ATOM 1290 C CA . SER A 1 162 ? -7.632 0.599 3.749 1.00 98.38 162 SER A CA 1
ATOM 1291 C C . SER A 1 162 ? -8.127 1.814 4.536 1.00 98.38 162 SER A C 1
ATOM 1293 O O . SER A 1 162 ? -9.271 1.809 4.989 1.00 98.38 162 SER A O 1
ATOM 1295 N N . GLY A 1 163 ? -7.318 2.868 4.699 1.00 97.94 163 GLY A N 1
ATOM 1296 C CA . GLY A 1 163 ? -7.660 4.059 5.482 1.00 97.94 163 GLY A CA 1
ATOM 1297 C C . GLY A 1 163 ? -7.513 3.833 6.984 1.00 97.94 163 GLY A C 1
ATOM 1298 O O . GLY A 1 163 ? -6.818 4.567 7.682 1.00 97.94 163 GLY A O 1
ATOM 1299 N N . PHE A 1 164 ? -8.192 2.806 7.481 1.00 97.06 164 PHE A N 1
ATOM 1300 C CA . PHE A 1 164 ? -8.100 2.265 8.832 1.00 97.06 164 PHE A CA 1
ATOM 1301 C C . PHE A 1 164 ? -8.445 0.768 8.791 1.00 97.06 164 PHE A C 1
ATOM 1303 O O . PHE A 1 164 ? -8.957 0.262 7.787 1.00 97.06 164 PHE A O 1
ATOM 1310 N N . TYR A 1 165 ? -8.152 0.039 9.862 1.00 96.94 165 TYR A N 1
ATOM 1311 C CA . TYR A 1 165 ? -8.574 -1.352 10.039 1.00 96.94 165 TYR A CA 1
ATOM 1312 C C . TYR A 1 165 ? -9.773 -1.440 10.991 1.00 96.94 165 TYR A C 1
ATOM 1314 O O . TYR A 1 165 ? -9.960 -0.592 11.862 1.00 96.94 165 TYR A O 1
ATOM 1322 N N . LEU A 1 166 ? -10.595 -2.472 10.816 1.00 97.94 166 LEU A N 1
ATOM 1323 C CA . LEU A 1 166 ? -11.742 -2.800 11.657 1.00 97.94 166 LEU A CA 1
ATOM 1324 C C . LEU A 1 166 ? -11.301 -3.745 12.780 1.00 97.94 166 LEU A C 1
ATOM 1326 O O . LEU A 1 166 ? -10.707 -4.790 12.511 1.00 97.94 166 LEU A O 1
ATOM 1330 N N . THR A 1 167 ? -11.576 -3.383 14.029 1.00 96.88 167 THR A N 1
ATOM 1331 C CA . THR A 1 167 ? -11.169 -4.153 15.217 1.00 96.88 167 THR A CA 1
ATOM 1332 C C . THR A 1 167 ? -12.160 -3.939 16.358 1.00 96.88 167 THR A C 1
ATOM 1334 O O . THR A 1 167 ? -12.866 -2.929 16.390 1.00 96.88 167 THR A O 1
ATOM 1337 N N . ILE A 1 168 ? -12.198 -4.863 17.317 1.00 96.38 168 ILE A N 1
ATOM 1338 C CA . ILE A 1 168 ? -12.955 -4.676 18.561 1.00 96.38 168 ILE A CA 1
ATOM 1339 C C . ILE A 1 168 ? -12.211 -3.775 19.560 1.00 96.38 168 ILE A C 1
ATOM 1341 O O . ILE A 1 168 ? -10.983 -3.656 19.466 1.00 96.38 168 ILE A O 1
ATOM 1345 N N . PRO A 1 169 ? -12.918 -3.155 20.528 1.00 94.06 169 PRO A N 1
ATOM 1346 C CA . PRO A 1 169 ? -12.285 -2.500 21.671 1.00 94.06 169 PRO A CA 1
ATOM 1347 C C . PRO A 1 169 ? -11.375 -3.466 22.437 1.00 94.06 169 PRO A C 1
ATOM 1349 O O . PRO A 1 169 ? -11.784 -4.587 22.739 1.00 94.06 169 PRO A O 1
ATOM 1352 N N . GLY A 1 170 ? -10.150 -3.037 22.741 1.00 91.31 170 GLY A N 1
ATOM 1353 C CA . GLY A 1 170 ? -9.123 -3.872 23.382 1.00 91.31 170 GLY A CA 1
ATOM 1354 C C . GLY A 1 170 ? -8.586 -5.027 22.520 1.00 91.31 170 GLY A C 1
ATOM 1355 O O . GLY A 1 170 ? -7.851 -5.869 23.031 1.00 91.31 170 GLY A O 1
ATOM 1356 N N . GLY A 1 171 ? -8.966 -5.097 21.239 1.00 92.19 171 GLY A N 1
ATOM 1357 C CA . GLY A 1 171 ? -8.481 -6.106 20.295 1.00 92.19 171 GLY A CA 1
ATOM 1358 C C . GLY A 1 171 ? -7.125 -5.765 19.679 1.00 92.19 171 GLY A C 1
ATOM 1359 O O . GLY A 1 171 ? -6.509 -4.744 19.979 1.00 92.19 171 GLY A O 1
ATOM 1360 N N . GLY A 1 172 ? -6.684 -6.602 18.744 1.00 91.81 172 GLY A N 1
ATOM 1361 C CA . GLY A 1 172 ? -5.353 -6.584 18.144 1.00 91.81 172 GLY A CA 1
ATOM 1362 C C . GLY A 1 172 ? -4.982 -5.331 17.342 1.00 91.81 172 GLY A C 1
ATOM 1363 O O . GLY A 1 172 ? -3.826 -5.206 16.941 1.00 91.81 172 GLY A O 1
ATOM 1364 N N . GLY A 1 173 ? -5.927 -4.423 17.089 1.00 89.81 173 GLY A N 1
ATOM 1365 C CA . GLY A 1 173 ? -5.657 -3.105 16.506 1.00 89.81 173 GLY A CA 1
ATOM 1366 C C . GLY A 1 173 ? -6.060 -1.921 17.376 1.00 89.81 173 GLY A C 1
ATOM 1367 O O . GLY A 1 173 ? -5.886 -0.787 16.946 1.00 89.81 173 GLY A O 1
ATOM 1368 N N . ASP A 1 174 ? -6.635 -2.123 18.561 1.00 92.12 174 ASP A N 1
ATOM 1369 C CA . ASP A 1 174 ? -6.976 -0.980 19.410 1.00 92.12 174 ASP A CA 1
ATOM 1370 C C . ASP A 1 174 ? -5.713 -0.414 20.076 1.00 92.12 174 ASP A C 1
ATOM 1372 O O . ASP A 1 174 ? -4.811 -1.143 20.496 1.00 92.12 174 ASP A O 1
ATOM 1376 N N . ILE A 1 175 ? -5.657 0.909 20.203 1.00 88.81 175 ILE A N 1
ATOM 1377 C CA . ILE A 1 175 ? -4.609 1.597 20.956 1.00 88.81 175 ILE A CA 1
ATOM 1378 C C . ILE A 1 175 ? -5.070 1.671 22.412 1.00 88.81 175 ILE A C 1
ATOM 1380 O O . ILE A 1 175 ? -5.598 2.684 22.867 1.00 88.81 175 ILE A O 1
ATOM 1384 N N . ASP A 1 176 ? -4.894 0.563 23.133 1.00 86.38 176 ASP A N 1
ATOM 1385 C CA . ASP A 1 176 ? -5.241 0.429 24.552 1.00 86.38 176 ASP A CA 1
ATOM 1386 C C . ASP A 1 176 ? -3.978 0.222 25.404 1.00 86.38 176 ASP A C 1
ATOM 1388 O O . ASP A 1 176 ? -3.572 -0.894 25.719 1.00 86.38 176 ASP A O 1
ATOM 1392 N N . ILE A 1 177 ? -3.275 1.319 25.704 1.00 88.50 177 ILE A N 1
ATOM 1393 C CA . ILE A 1 177 ? -1.958 1.279 26.357 1.00 88.50 177 ILE A CA 1
ATOM 1394 C C . ILE A 1 177 ? -2.124 1.105 27.880 1.00 88.50 177 ILE A C 1
ATOM 1396 O O . ILE A 1 177 ? -2.674 1.996 28.535 1.00 88.50 177 ILE A O 1
ATOM 1400 N N . PRO A 1 178 ? -1.584 0.029 28.492 1.00 86.69 178 PRO A N 1
ATOM 1401 C CA . PRO A 1 178 ? -1.695 -0.195 29.928 1.00 86.69 178 PRO A CA 1
ATOM 1402 C C . PRO A 1 178 ? -1.134 0.969 30.750 1.00 86.69 178 PRO A C 1
ATOM 1404 O O . PRO A 1 178 ? 0.007 1.391 30.568 1.00 86.69 178 PRO A O 1
ATOM 1407 N N . GLY A 1 179 ? -1.935 1.468 31.692 1.00 86.19 179 GLY A N 1
ATOM 1408 C CA . GLY A 1 179 ? -1.555 2.574 32.575 1.00 86.19 179 GLY A CA 1
ATOM 1409 C C . GLY A 1 179 ? -1.731 3.972 31.972 1.00 86.19 179 GLY A C 1
ATOM 1410 O O . GLY A 1 179 ? -1.521 4.953 32.685 1.00 86.19 179 GLY A O 1
ATOM 1411 N N . TYR A 1 180 ? -2.150 4.089 30.709 1.00 88.00 180 TYR A N 1
ATOM 1412 C CA . TYR A 1 180 ? -2.585 5.363 30.145 1.00 88.00 180 TYR A CA 1
ATOM 1413 C C . TYR A 1 180 ? -4.026 5.665 30.578 1.00 88.00 180 TYR A C 1
ATOM 1415 O O . TYR A 1 180 ? -4.925 4.855 30.378 1.00 88.00 180 TYR A O 1
ATOM 1423 N N . SER A 1 181 ? -4.244 6.826 31.196 1.00 84.19 181 SER A N 1
ATOM 1424 C CA . SER A 1 181 ? -5.558 7.262 31.698 1.00 84.19 181 SER A CA 1
ATOM 1425 C C . SER A 1 181 ? -6.147 8.455 30.939 1.00 84.19 181 SER A C 1
ATOM 1427 O O . SER A 1 181 ? -7.181 8.982 31.346 1.00 84.19 181 SER A O 1
ATOM 1429 N N . GLY A 1 182 ? -5.474 8.914 29.881 1.00 84.50 182 GLY A N 1
ATOM 1430 C CA . GLY A 1 182 ? -5.970 9.991 29.028 1.00 84.50 182 GLY A CA 1
ATOM 1431 C C . GLY A 1 182 ? -6.964 9.498 27.977 1.00 84.50 182 GLY A C 1
ATOM 1432 O O . GLY A 1 182 ? -7.144 8.297 27.772 1.00 84.50 182 GLY A O 1
ATOM 1433 N N . ASP A 1 183 ? -7.585 10.446 27.279 1.00 87.38 183 ASP A N 1
ATOM 1434 C CA . ASP A 1 183 ? -8.477 10.139 26.165 1.00 87.38 183 ASP A CA 1
ATOM 1435 C C . ASP A 1 183 ? -7.669 9.765 24.919 1.00 87.38 183 ASP A C 1
ATOM 1437 O O . ASP A 1 183 ? -6.815 10.528 24.464 1.00 87.38 183 ASP A O 1
ATOM 1441 N N . VAL A 1 184 ? -7.972 8.608 24.328 1.00 90.88 184 VAL A N 1
ATOM 1442 C CA . VAL A 1 184 ? -7.430 8.224 23.019 1.00 90.88 184 VAL A CA 1
ATOM 1443 C C . VAL A 1 184 ? -8.174 9.012 21.932 1.00 90.88 184 VAL A C 1
ATOM 1445 O O . VAL A 1 184 ? -9.403 8.902 21.846 1.00 90.88 184 VAL A O 1
ATOM 1448 N N . PRO A 1 185 ? -7.477 9.793 21.085 1.00 92.62 185 PRO A N 1
ATOM 1449 C CA . PRO A 1 185 ? -8.112 10.555 20.016 1.00 92.62 185 PRO A CA 1
ATOM 1450 C C . PRO A 1 185 ? -9.004 9.707 19.100 1.00 92.62 185 PRO A C 1
ATOM 1452 O O . PRO A 1 185 ? -8.630 8.617 18.671 1.00 92.62 185 PRO A O 1
ATOM 1455 N N . ALA A 1 186 ? -10.165 10.244 18.712 1.00 92.88 186 ALA A N 1
ATOM 1456 C CA . ALA A 1 186 ? -11.140 9.517 17.892 1.00 92.88 186 ALA A CA 1
ATOM 1457 C C . ALA A 1 186 ? -10.581 9.039 16.536 1.00 92.88 186 ALA A C 1
ATOM 1459 O O . ALA A 1 186 ? -10.974 7.983 16.048 1.00 92.88 186 ALA A O 1
ATOM 1460 N N . HIS A 1 187 ? -9.637 9.782 15.949 1.00 92.94 187 HIS A N 1
ATOM 1461 C CA . HIS A 1 187 ? -8.995 9.410 14.685 1.00 92.94 187 HIS A CA 1
ATOM 1462 C C . HIS A 1 187 ? -8.094 8.166 14.799 1.00 92.94 187 HIS A C 1
ATOM 1464 O O . HIS A 1 187 ? -7.828 7.539 13.779 1.00 92.94 187 HIS A O 1
ATOM 1470 N N . LEU A 1 188 ? -7.669 7.796 16.016 1.00 94.62 188 LEU A N 1
ATOM 1471 C CA . LEU A 1 188 ? -6.950 6.549 16.310 1.00 94.62 188 LEU A CA 1
ATOM 1472 C C . LEU A 1 188 ? -7.892 5.360 16.534 1.00 94.62 188 LEU A C 1
ATOM 1474 O O . LEU A 1 188 ? -7.460 4.215 16.578 1.00 94.62 188 LEU A O 1
ATOM 1478 N N . ARG A 1 189 ? -9.195 5.624 16.687 1.00 94.94 189 ARG A N 1
ATOM 1479 C CA . ARG A 1 189 ? -10.233 4.620 16.962 1.00 94.94 189 ARG A CA 1
ATOM 1480 C C . ARG A 1 189 ? -11.304 4.559 15.879 1.00 94.94 189 ARG A C 1
ATOM 1482 O O . ARG A 1 189 ? -12.409 4.075 16.112 1.00 94.94 189 ARG A O 1
ATOM 1489 N N . GLN A 1 190 ? -10.988 5.036 14.675 1.00 96.81 190 GLN A N 1
ATOM 1490 C CA . GLN A 1 190 ? -11.957 5.163 13.586 1.00 96.81 190 GLN A CA 1
ATOM 1491 C C . GLN A 1 190 ? -12.641 3.830 13.233 1.00 96.81 190 GLN A C 1
ATOM 1493 O O . GLN A 1 190 ? -13.834 3.833 12.922 1.00 96.81 190 GLN A O 1
ATOM 1498 N N . GLY A 1 191 ? -11.909 2.713 13.305 1.00 96.88 191 GLY A N 1
ATOM 1499 C CA . GLY A 1 191 ? -12.423 1.363 13.059 1.00 96.88 191 GLY A CA 1
ATOM 1500 C C . GLY A 1 191 ? -12.659 0.512 14.308 1.00 96.88 191 GLY A C 1
ATOM 1501 O O . GLY A 1 191 ? -12.992 -0.663 14.167 1.00 96.88 191 GLY A O 1
ATOM 1502 N N . VAL A 1 192 ? -12.505 1.079 15.511 1.00 97.00 192 VAL A N 1
ATOM 1503 C CA . VAL A 1 192 ? -12.736 0.367 16.776 1.00 97.00 192 VAL A CA 1
ATOM 1504 C C . VAL A 1 192 ? -14.236 0.337 17.062 1.00 97.00 192 VAL A C 1
ATOM 1506 O O . VAL A 1 192 ? -14.857 1.374 17.320 1.00 97.00 192 VAL A O 1
ATOM 1509 N N . THR A 1 193 ? -14.855 -0.839 16.976 1.00 97.38 193 THR A N 1
ATOM 1510 C CA . THR A 1 193 ? -16.296 -0.996 17.206 1.00 97.38 193 THR A CA 1
ATOM 1511 C C . THR A 1 193 ? -16.694 -2.434 17.545 1.00 97.38 193 THR A C 1
ATOM 1513 O O . THR A 1 193 ? -15.862 -3.324 17.551 1.00 97.38 193 THR A O 1
ATOM 1516 N N . GLN A 1 194 ? -17.966 -2.660 17.870 1.00 97.06 194 GLN A N 1
ATOM 1517 C CA . GLN A 1 194 ? -18.510 -3.983 18.187 1.00 97.06 194 GLN A CA 1
ATOM 1518 C C . GLN A 1 194 ? -19.940 -4.113 17.663 1.00 97.06 194 GLN A C 1
ATOM 1520 O O . GLN A 1 194 ? -20.682 -3.124 17.616 1.00 97.06 194 GLN A O 1
ATOM 1525 N N . GLY A 1 195 ? -20.344 -5.334 17.332 1.00 98.25 195 GLY A N 1
ATOM 1526 C CA . GLY A 1 195 ? -21.643 -5.662 16.759 1.00 98.25 195 GLY A CA 1
ATOM 1527 C C . GLY A 1 195 ? -21.682 -5.489 15.240 1.00 98.25 195 GLY A C 1
ATOM 1528 O O . GLY A 1 195 ? -21.200 -4.495 14.695 1.00 98.25 195 GLY A O 1
ATOM 1529 N N . ALA A 1 196 ? -22.316 -6.452 14.566 1.00 98.44 196 ALA A N 1
ATOM 1530 C CA . ALA A 1 196 ? -22.385 -6.554 13.105 1.00 98.44 196 ALA A CA 1
ATOM 1531 C C . ALA A 1 196 ? -22.871 -5.264 12.422 1.00 98.44 196 ALA A C 1
ATOM 1533 O O . ALA A 1 196 ? -22.256 -4.781 11.477 1.00 98.44 196 ALA A O 1
ATOM 1534 N N . GLU A 1 197 ? -23.928 -4.652 12.958 1.00 98.56 197 GLU A N 1
ATOM 1535 C CA . GLU A 1 197 ? -24.473 -3.386 12.456 1.00 98.56 197 GLU A CA 1
ATOM 1536 C C . GLU A 1 197 ? -23.443 -2.251 12.461 1.00 98.56 197 GLU A C 1
ATOM 1538 O O . GLU A 1 197 ? -23.312 -1.518 11.482 1.00 98.56 197 GLU A O 1
ATOM 1543 N N . ASN A 1 198 ? -22.672 -2.119 13.541 1.00 98.44 198 ASN A N 1
ATOM 1544 C CA . ASN A 1 198 ? -21.670 -1.065 13.628 1.00 98.44 198 ASN A CA 1
ATOM 1545 C C . ASN A 1 198 ? -20.478 -1.351 12.713 1.00 98.44 198 ASN A C 1
ATOM 1547 O O . ASN A 1 198 ? -19.976 -0.420 12.086 1.00 98.44 198 ASN A O 1
ATOM 1551 N N . PHE A 1 199 ? -20.040 -2.610 12.597 1.00 98.56 199 PHE A N 1
ATOM 1552 C CA . PHE A 1 199 ? -18.988 -2.978 11.646 1.00 98.56 199 PHE A CA 1
ATOM 1553 C C . PHE A 1 199 ? -19.392 -2.679 10.207 1.00 98.56 199 PHE A C 1
ATOM 1555 O O . PHE A 1 199 ? -18.610 -2.044 9.500 1.00 98.56 199 PHE A O 1
ATOM 1562 N N . ARG A 1 200 ? -20.631 -3.001 9.813 1.00 98.56 200 ARG A N 1
ATOM 1563 C CA . ARG A 1 200 ? -21.178 -2.616 8.507 1.00 98.56 200 ARG A CA 1
ATOM 1564 C C . ARG A 1 200 ? -21.104 -1.108 8.283 1.00 98.56 200 ARG A C 1
ATOM 1566 O O . ARG A 1 200 ? -20.564 -0.669 7.274 1.00 98.56 200 ARG A O 1
ATOM 1573 N N . LEU A 1 201 ? -21.554 -0.301 9.247 1.00 98.56 201 LEU A N 1
ATOM 1574 C CA . LEU A 1 201 ? -21.485 1.164 9.138 1.00 98.56 201 LEU A CA 1
ATOM 1575 C C . LEU A 1 201 ? -20.040 1.680 9.012 1.00 98.56 201 LEU A C 1
ATOM 1577 O O . LEU A 1 201 ? -19.780 2.628 8.270 1.00 98.56 201 LEU A O 1
ATOM 1581 N N . ARG A 1 202 ? -19.075 1.069 9.713 1.00 98.06 202 ARG A N 1
ATOM 1582 C CA . ARG A 1 202 ? -17.649 1.427 9.590 1.00 98.06 202 ARG A CA 1
ATOM 1583 C C . ARG A 1 202 ? -17.066 1.008 8.243 1.00 98.06 202 ARG A C 1
ATOM 1585 O O . ARG A 1 202 ? -16.313 1.785 7.659 1.00 98.06 202 ARG A O 1
ATOM 1592 N N . ALA A 1 203 ? -17.426 -0.171 7.745 1.00 98.44 203 ALA A N 1
ATOM 1593 C CA . ALA A 1 203 ? -17.031 -0.660 6.430 1.00 98.44 203 ALA A CA 1
ATOM 1594 C C . ALA A 1 203 ? -17.581 0.242 5.315 1.00 98.44 203 ALA A C 1
ATOM 1596 O O . ALA A 1 203 ? -16.822 0.690 4.457 1.00 98.44 203 ALA A O 1
ATOM 1597 N N . GLU A 1 204 ? -18.864 0.603 5.372 1.00 98.56 204 GLU A N 1
ATOM 1598 C CA . GLU A 1 204 ? -19.488 1.560 4.452 1.00 98.56 204 GLU A CA 1
ATOM 1599 C C . GLU A 1 204 ? -18.789 2.923 4.496 1.00 98.56 204 GLU A C 1
ATOM 1601 O O . GLU A 1 204 ? -18.499 3.502 3.448 1.00 98.56 204 GLU A O 1
ATOM 1606 N N . ALA A 1 205 ? -18.445 3.419 5.689 1.00 98.19 205 ALA A N 1
ATOM 1607 C CA . ALA A 1 205 ? -17.700 4.667 5.840 1.00 98.19 205 ALA A CA 1
ATOM 1608 C C . ALA A 1 205 ? -16.280 4.588 5.250 1.00 98.19 205 ALA A C 1
ATOM 1610 O O . ALA A 1 205 ? -15.809 5.570 4.674 1.00 98.19 205 ALA A O 1
ATOM 1611 N N . ALA A 1 206 ? -15.598 3.444 5.356 1.00 98.31 206 ALA A N 1
ATOM 1612 C CA . ALA A 1 206 ? -14.296 3.229 4.723 1.00 98.31 206 ALA A CA 1
ATOM 1613 C C . ALA A 1 206 ? -14.416 3.216 3.189 1.00 98.31 206 ALA A C 1
ATOM 1615 O O . ALA A 1 206 ? -13.682 3.925 2.497 1.00 98.31 206 ALA A O 1
ATOM 1616 N N . VAL A 1 207 ? -15.393 2.491 2.641 1.00 98.38 207 VAL A N 1
ATOM 1617 C CA . VAL A 1 207 ? -15.646 2.466 1.191 1.00 98.38 207 VAL A CA 1
ATOM 1618 C C . VAL A 1 207 ? -15.999 3.866 0.680 1.00 98.38 207 VAL A C 1
ATOM 1620 O O . VAL A 1 207 ? -15.384 4.351 -0.269 1.00 98.38 207 VAL A O 1
ATOM 1623 N N . ALA A 1 208 ? -16.918 4.569 1.346 1.00 98.38 208 ALA A N 1
ATOM 1624 C CA . ALA A 1 208 ? -17.293 5.941 0.999 1.00 98.38 208 ALA A CA 1
ATOM 1625 C C . ALA A 1 208 ? -16.121 6.930 1.140 1.00 98.38 208 ALA A C 1
ATOM 1627 O O . ALA A 1 208 ? -16.026 7.902 0.391 1.00 98.38 208 ALA A O 1
ATOM 1628 N N . GLY A 1 209 ? -15.206 6.672 2.078 1.00 97.75 209 GLY A N 1
ATOM 1629 C CA . GLY A 1 209 ? -13.979 7.440 2.277 1.00 97.75 209 GLY A CA 1
ATOM 1630 C C . GLY A 1 209 ? -12.915 7.216 1.198 1.00 97.75 209 GLY A C 1
ATOM 1631 O O . GLY A 1 209 ? -11.949 7.983 1.138 1.00 97.75 209 GLY A O 1
ATOM 1632 N N . GLY A 1 210 ? -13.102 6.236 0.310 1.00 98.06 210 GLY A N 1
ATOM 1633 C CA . GLY A 1 210 ? -12.201 5.939 -0.803 1.00 98.06 210 GLY A CA 1
ATOM 1634 C C . GLY A 1 210 ? -11.107 4.923 -0.475 1.00 98.06 210 GLY A C 1
ATOM 1635 O O . GLY A 1 210 ? -10.037 4.985 -1.088 1.00 98.06 210 GLY A O 1
ATOM 1636 N N . ALA A 1 211 ? -11.353 4.033 0.491 1.00 98.50 211 ALA A N 1
ATOM 1637 C CA . ALA A 1 211 ? -10.541 2.838 0.688 1.00 98.50 211 ALA A CA 1
ATOM 1638 C C . ALA A 1 211 ? -10.654 1.907 -0.532 1.00 98.50 211 ALA A C 1
ATOM 1640 O O . ALA A 1 211 ? -11.739 1.715 -1.083 1.00 98.50 211 ALA A O 1
ATOM 1641 N N . ASP A 1 212 ? -9.533 1.316 -0.935 1.00 98.62 212 ASP A N 1
ATOM 1642 C CA . ASP A 1 212 ? -9.467 0.336 -2.024 1.00 98.62 212 ASP A CA 1
ATOM 1643 C C . ASP A 1 212 ? -9.768 -1.083 -1.518 1.00 98.62 212 ASP A C 1
ATOM 1645 O O . ASP A 1 212 ? -10.215 -1.947 -2.274 1.00 98.62 212 ASP A O 1
ATOM 1649 N N . VAL A 1 213 ? -9.503 -1.332 -0.231 1.00 98.50 213 VAL A N 1
ATOM 1650 C CA . VAL A 1 213 ? -9.727 -2.608 0.455 1.00 98.50 213 VAL A CA 1
ATOM 1651 C C . VAL A 1 213 ? -10.223 -2.384 1.881 1.00 98.50 213 VAL A C 1
ATOM 1653 O O . VAL A 1 213 ? -9.936 -1.365 2.498 1.00 98.50 213 VAL A O 1
ATOM 1656 N N . LEU A 1 214 ? -10.918 -3.373 2.440 1.00 98.38 214 LEU A N 1
ATOM 1657 C CA . LEU A 1 214 ? -11.208 -3.424 3.871 1.00 98.38 214 LEU A CA 1
ATOM 1658 C C . LEU A 1 214 ? -10.202 -4.342 4.564 1.00 98.38 214 LEU A C 1
ATOM 1660 O O . LEU A 1 214 ? -9.894 -5.431 4.073 1.00 98.38 214 LEU A O 1
ATOM 1664 N N . LYS A 1 215 ? -9.713 -3.914 5.727 1.00 98.06 215 LYS A N 1
ATOM 1665 C CA . LYS A 1 215 ? -8.915 -4.740 6.633 1.00 98.06 215 LYS A CA 1
ATOM 1666 C C . LYS A 1 215 ? -9.689 -4.939 7.924 1.00 98.06 215 LYS A C 1
ATOM 1668 O O . LYS A 1 215 ? -10.178 -3.975 8.499 1.00 98.06 215 LYS A O 1
ATOM 1673 N N . MET A 1 216 ? -9.724 -6.175 8.405 1.00 97.25 216 MET A N 1
ATOM 1674 C CA . MET A 1 216 ? -10.229 -6.524 9.730 1.00 97.25 216 MET A CA 1
ATOM 1675 C C . MET A 1 216 ? -9.166 -7.272 10.535 1.00 97.25 216 MET A C 1
ATOM 1677 O O . MET A 1 216 ? -8.296 -7.940 9.960 1.00 97.25 216 MET A O 1
ATOM 1681 N N . ILE A 1 217 ? -9.252 -7.166 11.855 1.00 96.19 217 ILE A N 1
ATOM 1682 C CA . ILE A 1 217 ? -8.430 -7.898 12.817 1.00 96.19 217 ILE A CA 1
ATOM 1683 C C . ILE A 1 217 ? -9.366 -8.847 13.563 1.00 96.19 217 ILE A C 1
ATOM 1685 O O . ILE A 1 217 ? -9.963 -8.514 14.577 1.00 96.19 217 ILE A O 1
ATOM 1689 N N . ALA A 1 218 ? -9.550 -10.028 12.972 1.00 95.88 218 ALA A N 1
ATOM 1690 C CA . ALA A 1 218 ? -10.507 -11.031 13.440 1.00 95.88 218 ALA A CA 1
ATOM 1691 C C . ALA A 1 218 ? -9.963 -11.923 14.569 1.00 95.88 218 ALA A C 1
ATOM 1693 O O . ALA A 1 218 ? -10.706 -12.707 15.163 1.00 95.88 218 ALA A O 1
ATOM 1694 N N . SER A 1 219 ? -8.663 -11.837 14.844 1.00 95.38 219 SER A N 1
ATOM 1695 C CA . SER A 1 219 ? -7.992 -12.588 15.897 1.00 95.38 219 SER A CA 1
ATOM 1696 C C . SER A 1 219 ? -6.928 -11.744 16.563 1.00 95.38 219 SER A C 1
ATOM 1698 O O . SER A 1 219 ? -6.389 -10.831 15.936 1.00 95.38 219 SER A O 1
ATOM 1700 N N . GLY A 1 220 ? -6.528 -12.161 17.758 1.00 92.44 220 GLY A N 1
ATOM 1701 C CA . GLY A 1 220 ? -5.528 -11.434 18.505 1.00 92.44 220 GLY A CA 1
ATOM 1702 C C . GLY A 1 220 ? -4.173 -11.324 17.821 1.00 92.44 220 GLY A C 1
ATOM 1703 O O . GLY A 1 220 ? -3.765 -12.183 17.028 1.00 92.44 220 GLY A O 1
ATOM 1704 N N . ALA A 1 221 ? -3.495 -10.225 18.131 1.00 90.75 221 ALA A N 1
ATOM 1705 C CA . ALA A 1 221 ? -2.262 -9.773 17.513 1.00 90.75 221 ALA A CA 1
ATOM 1706 C C . ALA A 1 221 ? -1.087 -9.825 18.495 1.00 90.75 221 ALA A C 1
ATOM 1708 O O . ALA A 1 221 ? -1.247 -9.816 19.710 1.00 90.75 221 ALA A O 1
ATOM 1709 N N . VAL A 1 222 ? 0.127 -9.875 17.946 1.00 89.56 222 VAL A N 1
ATOM 1710 C CA . VAL A 1 222 ? 1.367 -9.989 18.733 1.00 89.56 222 VAL A CA 1
ATOM 1711 C C . VAL A 1 222 ? 1.791 -8.652 19.344 1.00 89.56 222 VAL A C 1
ATOM 1713 O O . VAL A 1 222 ? 2.348 -8.628 20.436 1.00 89.56 222 VAL A O 1
ATOM 1716 N N . LEU A 1 223 ? 1.569 -7.549 18.626 1.00 85.38 223 LEU A N 1
ATOM 1717 C CA . LEU A 1 223 ? 2.076 -6.222 18.997 1.00 85.38 223 LEU A CA 1
ATOM 1718 C C . LEU A 1 223 ? 1.068 -5.384 19.798 1.00 85.38 223 LEU A C 1
ATOM 1720 O O . LEU A 1 223 ? 1.418 -4.303 20.264 1.00 85.38 223 LEU A O 1
ATOM 1724 N N . ALA A 1 224 ? -0.161 -5.877 19.960 1.00 86.00 224 ALA A N 1
ATOM 1725 C CA . ALA A 1 224 ? -1.207 -5.204 20.716 1.00 86.00 224 ALA A CA 1
ATOM 1726 C C . ALA A 1 224 ? -1.159 -5.584 22.197 1.00 86.00 224 ALA A C 1
ATOM 1728 O O . ALA A 1 224 ? -0.854 -6.720 22.565 1.00 86.00 224 ALA A O 1
ATOM 1729 N N . PHE A 1 225 ? -1.505 -4.632 23.059 1.00 85.38 225 PHE A N 1
ATOM 1730 C CA . PHE A 1 225 ? -1.695 -4.904 24.478 1.00 85.38 225 PHE A CA 1
ATOM 1731 C C . PHE A 1 225 ? -3.026 -5.623 24.710 1.00 85.38 225 PHE A C 1
ATOM 1733 O O . PHE A 1 225 ? -3.996 -5.381 24.005 1.00 85.38 225 PHE A O 1
ATOM 1740 N N . GLY A 1 226 ? -3.076 -6.523 25.695 1.00 79.69 226 GLY A N 1
ATOM 1741 C CA . GLY A 1 226 ? -4.314 -7.211 26.094 1.00 79.69 226 GLY A CA 1
ATOM 1742 C C . GLY A 1 226 ? -4.817 -8.292 25.126 1.00 79.69 226 GLY A C 1
ATOM 1743 O O . GLY A 1 226 ? -5.645 -9.110 25.517 1.00 79.69 226 GLY A O 1
ATOM 1744 N N . SER A 1 227 ? -4.272 -8.348 23.912 1.00 86.25 227 SER A N 1
ATOM 1745 C CA . SER A 1 227 ? -4.637 -9.307 22.875 1.00 86.25 227 SER A CA 1
ATOM 1746 C C . SER A 1 227 ? -3.850 -10.623 22.987 1.00 86.25 227 SER A C 1
ATOM 1748 O O . SER A 1 227 ? -2.681 -10.638 23.384 1.00 86.25 227 SER A O 1
ATOM 1750 N N . LEU A 1 228 ? -4.484 -11.750 22.641 1.00 90.06 228 LEU A N 1
ATOM 1751 C CA . LEU A 1 228 ? -3.862 -13.078 22.637 1.00 90.06 228 LEU A CA 1
ATOM 1752 C C . LEU A 1 228 ? -3.746 -13.607 21.196 1.00 90.06 228 LEU A C 1
ATOM 1754 O O . LEU A 1 228 ? -4.765 -13.894 20.568 1.00 90.06 228 LEU A O 1
ATOM 1758 N N . PRO A 1 229 ? -2.530 -13.807 20.655 1.00 92.06 229 PRO A N 1
ATOM 1759 C CA . PRO A 1 229 ? -2.356 -14.310 19.298 1.00 92.06 229 PRO A CA 1
ATOM 1760 C C . PRO A 1 229 ? -3.159 -15.581 19.002 1.00 92.06 229 PRO A C 1
ATOM 1762 O O . PRO A 1 229 ? -3.027 -16.597 19.685 1.00 92.06 229 PRO A O 1
ATOM 1765 N N . GLY A 1 230 ? -3.987 -15.516 17.957 1.00 90.44 230 GLY A N 1
ATOM 1766 C CA . GLY A 1 230 ? -4.827 -16.628 17.508 1.00 90.44 230 GLY A CA 1
ATOM 1767 C C . GLY A 1 230 ? -6.143 -16.814 18.270 1.00 90.44 230 GLY A C 1
ATOM 1768 O O . GLY A 1 230 ? -6.954 -17.635 17.839 1.00 90.44 230 GLY A O 1
ATOM 1769 N N . SER A 1 231 ? -6.412 -16.065 19.349 1.00 93.88 231 SER A N 1
ATOM 1770 C CA . SER A 1 231 ? -7.756 -16.052 19.939 1.00 93.88 231 SER A CA 1
ATOM 1771 C C . SER A 1 231 ? -8.722 -15.293 19.029 1.00 93.88 231 SER A C 1
ATOM 1773 O O . SER A 1 231 ? -8.332 -14.252 18.502 1.00 93.88 231 SER A O 1
ATOM 1775 N N . PRO A 1 232 ? -9.967 -15.760 18.842 1.00 95.94 232 PRO A N 1
ATOM 1776 C CA . PRO A 1 232 ? -10.959 -15.025 18.065 1.00 95.94 232 PRO A CA 1
ATOM 1777 C C . PRO A 1 232 ? -11.304 -13.701 18.754 1.00 95.94 232 PRO A C 1
ATOM 1779 O O . PRO A 1 232 ? -11.554 -13.674 19.957 1.00 95.94 232 PRO A O 1
ATOM 1782 N N . GLU A 1 233 ? -11.330 -12.622 17.980 1.00 96.00 233 GLU A N 1
ATOM 1783 C CA . GLU A 1 233 ? -11.668 -11.269 18.444 1.00 96.00 233 GLU A CA 1
ATOM 1784 C C . GLU A 1 233 ? -12.908 -10.702 17.751 1.00 96.00 233 GLU A C 1
ATOM 1786 O O . GLU A 1 233 ? -13.479 -9.731 18.225 1.00 96.00 233 GLU A O 1
ATOM 1791 N N . MET A 1 234 ? -13.369 -11.325 16.668 1.00 97.00 234 MET A N 1
ATOM 1792 C CA . MET A 1 234 ? -14.638 -10.994 16.024 1.00 97.00 234 MET A CA 1
ATOM 1793 C C . MET A 1 234 ? -15.518 -12.237 15.938 1.00 97.00 234 MET A C 1
ATOM 1795 O O . MET A 1 234 ? -15.040 -13.358 15.735 1.00 97.00 234 MET A O 1
ATOM 1799 N N . THR A 1 235 ? -16.821 -12.039 16.076 1.00 97.50 235 THR A N 1
ATOM 1800 C CA . THR A 1 235 ? -17.825 -13.072 15.820 1.00 97.50 235 THR A CA 1
ATOM 1801 C C . THR A 1 235 ? -18.007 -13.293 14.311 1.00 97.50 235 THR A C 1
ATOM 1803 O O . THR A 1 235 ? -17.749 -12.388 13.514 1.00 97.50 235 THR A O 1
ATOM 1806 N N . PRO A 1 236 ? -18.491 -14.472 13.876 1.00 97.62 236 PRO A N 1
ATOM 1807 C CA . PRO A 1 236 ? -18.803 -14.709 12.466 1.00 97.62 236 PRO A CA 1
ATOM 1808 C C . PRO A 1 236 ? -19.790 -13.693 11.876 1.00 97.62 236 PRO A C 1
ATOM 1810 O O . PRO A 1 236 ? -19.618 -13.291 10.729 1.00 97.62 236 PRO A O 1
ATOM 1813 N N . ASP A 1 237 ? -20.773 -13.246 12.664 1.00 98.00 237 ASP A N 1
ATOM 1814 C CA . ASP A 1 237 ? -21.759 -12.250 12.229 1.00 98.00 237 ASP A CA 1
ATOM 1815 C C . ASP A 1 237 ? -21.116 -10.874 12.004 1.00 98.00 237 ASP A C 1
ATOM 1817 O O . ASP A 1 237 ? -21.480 -10.173 11.065 1.00 98.00 237 ASP A O 1
ATOM 1821 N N . GLU A 1 238 ? -20.132 -10.494 12.823 1.00 97.94 238 GLU A N 1
ATOM 1822 C CA . GLU A 1 238 ? -19.365 -9.255 12.631 1.00 97.94 238 GLU A CA 1
ATOM 1823 C C . GLU A 1 238 ? -18.447 -9.311 11.407 1.00 97.94 238 GLU A C 1
ATOM 1825 O O . GLU A 1 238 ? -18.229 -8.285 10.775 1.00 97.94 238 GLU A O 1
ATOM 1830 N N . ILE A 1 239 ? -17.913 -10.488 11.068 1.00 97.62 239 ILE A N 1
ATOM 1831 C CA . ILE A 1 239 ? -17.058 -10.691 9.885 1.00 97.62 239 ILE A CA 1
ATOM 1832 C C . ILE A 1 239 ? -17.886 -10.729 8.592 1.00 97.62 239 ILE A C 1
ATOM 1834 O O . ILE A 1 239 ? -17.401 -10.315 7.541 1.00 97.62 239 ILE A O 1
ATOM 1838 N N . ALA A 1 240 ? -19.099 -11.282 8.651 1.00 97.19 240 ALA A N 1
ATOM 1839 C CA . ALA A 1 240 ? -19.971 -11.445 7.491 1.00 97.19 240 ALA A CA 1
ATOM 1840 C C . ALA A 1 240 ? -20.693 -10.153 7.068 1.00 97.19 240 ALA A C 1
ATOM 1842 O O . ALA A 1 240 ? -21.147 -10.076 5.924 1.00 97.19 240 ALA A O 1
ATOM 1843 N N . ALA A 1 241 ? -20.845 -9.202 7.993 1.00 92.81 241 ALA A N 1
ATOM 1844 C CA . ALA A 1 241 ? -21.515 -7.918 7.785 1.00 92.81 241 ALA A CA 1
ATOM 1845 C C . ALA A 1 241 ? -20.695 -6.946 6.924 1.00 92.81 241 ALA A C 1
ATOM 1847 O O . ALA A 1 241 ? -21.342 -6.214 6.140 1.00 92.81 241 ALA A O 1
#